Protein 7O4E (pdb70)

Solvent-accessible surface area: 15739 Å² total; per-residue (Å²): 71,14,0,71,0,64,24,150,64,130,95,41,109,14,67,61,90,181,80,107,46,163,102,3,64,104,50,25,60,84,1,52,88,72,2,41,169,109,69,63,37,121,36,93,107,87,77,51,60,138,82,87,91,173,82,87,181,92,91,100,86,57,56,49,4,1,16,10,0,1,1,22,0,14,74,144,18,100,116,157,26,40,1,115,2,58,17,70,98,106,0,7,108,30,0,2,45,1,0,32,35,0,1,129,35,45,103,11,41,0,39,0,88,3,51,88,109,126,0,59,0,77,76,13,126,16,78,18,55,79,83,73,176,26,4,0,82,0,63,30,146,61,151,94,61,87,0,26,102,104,129,157,99,43,54,161,92,4,56,93,27,30,49,68,1,42,74,64,0,98,84,112,80,50,31,97,38,108,80,129,122,94,103,212,169,167,91,142,95,6,1,22,29,0,0,1,29,0,22,64,109,22,102,125,149,29,46,2,117,3,56,12,52,86,100,0,24,155,30,1,2,54,0,0,31,35,0,2,113,52,37,141,8,42,0,41,0,92,4,48,85,110,135,1,67,0,85,62,17,119,16,78,15,48,84,90,58

Secondary structure (DSSP, 8-state):
-EEEEEETTEEEEEE----S-HHHHHHHHHHHHHHHHHH-------EE-S--SSSPPPEES---HHHHHHHHHHHHS-TTPPEEEEESSPPPHHHHHHHHHHHHHTT--EEEE-SS-EEEEETTEETTTT--/---EEEEETTEEEEE-S------HHHHHHHHHHHHHIIIII--------B----B--HHHHHHHHHHHHS-TTPPEEEEESSPPPHHHHHHHHHHHHHT---EEEE-SS-EEEEETTEETTTT--

InterPro domains:
  IPR002885 Pentatricopeptide repeat [PF01535] (124-144)
  IPR002885 Pentatricopeptide repeat [PF01535] (149-178)
  IPR002885 Pentatricopeptide repeat [PF01535] (220-247)
  IPR002885 Pentatricopeptide repeat [PF01535] (250-276)
  IPR002885 Pentatricopeptide repeat [PF01535] (322-347)
  IPR002885 Pentatricopeptide repeat [PF01535] (453-480)
  IPR002885 Pentatricopeptide repeat [PF01535] (553-582)
  IPR002885 Pentatricopeptide repeat [PF01535] (627-653)
  IPR002885 Pentatricopeptide repeat [PF01535] (726-752)
  IPR002885 Pentatricopeptide repeat [PF13041] (350-394)
  IPR002885 Pentatricopeptide repeat [PF13041] (656-699)
  IPR002885 Pentatricopeptide repeat [PS51375] (146-180)
  IPR002885 Pentatricopeptide repeat [PS51375] (248-282)
  IPR002885 Pentatricopeptide repeat [PS51375] (350-384)
  IPR002885 Pentatricopeptide repeat [PS51375] (451-485)
  IPR002885 Pentatricopeptide repeat [PS51375] (551-585)
  IPR002885 Pentatricopeptide repeat [PS51375] (652-686)
  IPR002885 Pentatricopeptide repeat [TIGR00756] (250-283)
  IPR002885 Pentatricopeptide repeat [TIGR00756] (352-385)
  IPR002885 Pentatricopeptide repeat [TIGR00756] (453-486)

GO terms:
  GO:0003729 mRNA binding (F, IDA)
  GO:0009507 chloroplast (C, IDA)
  GO:0031425 chloroplast RNA processing (P, IMP)

Organism: Arabidopsis thaliana (NCBI:txid3702)

Structure (mmCIF, N/CA/C/O backbone):
data_7O4E
#
_entry.id   7O4E
#
_cell.length_a   124.570
_cell.length_b   30.580
_cell.length_c   77.530
_cell.angle_alpha   90.000
_cell.angle_beta   125.750
_cell.angle_gamma   90.000
#
_symmetry.space_group_name_H-M   'C 1 2 1'
#
loop_
_entity.id
_entity.type
_entity.pdbx_description
1 polymer 'Pentatricopeptide repeat-containing protein At3g63370, chloroplastic'
2 non-polymer 'ZINC ION'
3 water water
#
loop_
_atom_site.group_PDB
_atom_site.id
_atom_site.type_symbol
_atom_site.label_atom_id
_atom_site.label_alt_id
_atom_site.label_comp_id
_atom_site.label_asym_id
_atom_site.label_entity_id
_atom_site.label_seq_id
_atom_site.pdbx_PDB_ins_code
_atom_site.Cartn_x
_atom_site.Cartn_y
_atom_site.Cartn_z
_atom_site.occupancy
_atom_site.B_iso_or_equiv
_atom_site.auth_seq_id
_atom_site.auth_comp_id
_atom_site.auth_asym_id
_atom_site.auth_atom_id
_atom_site.pdbx_PDB_model_num
ATOM 1 N N . GLY A 1 4 ? -2.205 -17.010 57.516 1.00 50.21 826 GLY A N 1
ATOM 2 C CA . GLY A 1 4 ? -2.086 -16.147 56.356 1.00 47.06 826 GLY A CA 1
ATOM 3 C C . GLY A 1 4 ? -1.988 -16.924 55.058 1.00 50.05 826 GLY A C 1
ATOM 4 O O . GLY A 1 4 ? -0.957 -17.530 54.766 1.00 57.76 826 GLY A O 1
ATOM 5 N N . CYS A 1 5 ? -3.066 -16.908 54.278 1.00 41.73 827 CYS A N 1
ATOM 6 C CA . CYS A 1 5 ? -3.116 -17.638 53.022 1.00 42.14 827 CYS A CA 1
ATOM 7 C C . CYS A 1 5 ? -3.931 -16.840 52.013 1.00 42.30 827 CYS A C 1
ATOM 8 O O . CYS A 1 5 ? -4.594 -15.857 52.353 1.00 35.54 827 CYS A O 1
ATOM 11 N N . SER A 1 6 ? -3.868 -17.278 50.757 1.00 41.04 828 SER A N 1
ATOM 12 C CA . SER A 1 6 ? -4.549 -16.593 49.669 1.00 36.92 828 SER A CA 1
ATOM 13 C C . SER A 1 6 ? -4.961 -17.603 48.609 1.00 37.29 828 SER A C 1
ATOM 14 O O . SER A 1 6 ? -4.214 -18.535 48.304 1.00 41.66 828 SER A O 1
ATOM 17 N N . TRP A 1 7 ? -6.150 -17.406 48.050 1.00 35.84 829 TRP A N 1
ATOM 18 C CA . TRP A 1 7 ? -6.681 -18.254 46.996 1.00 39.09 829 TRP A CA 1
ATOM 19 C C . TRP A 1 7 ? -6.828 -17.451 45.711 1.00 39.02 829 TRP A C 1
ATOM 20 O O . TRP A 1 7 ? -7.072 -16.241 45.743 1.00 37.49 829 TRP A O 1
ATOM 31 N N . ILE A 1 8 ? -6.696 -18.135 44.578 1.00 36.62 830 ILE A N 1
ATOM 32 C CA . ILE A 1 8 ? -6.990 -17.557 43.272 1.00 40.68 830 ILE A CA 1
ATOM 33 C C . ILE A 1 8 ? -8.062 -18.413 42.609 1.00 41.32 830 ILE A C 1
ATOM 34 O O . ILE A 1 8 ? -7.984 -19.647 42.639 1.00 37.29 830 ILE A O 1
ATOM 39 N N . GLU A 1 9 ? -9.075 -17.761 42.041 1.00 41.98 831 GLU A N 1
ATOM 40 C CA . GLU A 1 9 ? -10.223 -18.439 41.450 1.00 40.26 831 GLU A CA 1
ATOM 41 C C . GLU A 1 9 ? -10.191 -18.246 39.940 1.00 40.25 831 GLU A C 1
ATOM 42 O O . GLU A 1 9 ? -10.254 -17.111 39.454 1.00 38.47 831 GLU A O 1
ATOM 48 N N . MET A 1 10 ? -10.103 -19.354 39.208 1.00 41.70 832 MET A N 1
ATOM 49 C CA . MET A 1 10 ? -10.038 -19.370 37.747 1.00 45.30 832 MET A CA 1
ATOM 50 C C . MET A 1 10 ? -11.177 -20.242 37.217 1.00 49.76 832 MET A C 1
ATOM 51 O O . MET A 1 10 ? -11.003 -21.449 37.030 1.00 51.55 832 MET A O 1
ATOM 56 N N . ASP A 1 11 ? -12.336 -19.623 36.969 1.00 48.71 833 ASP A N 1
ATOM 57 C CA . ASP A 1 11 ? -13.510 -20.319 36.434 1.00 52.74 833 ASP A CA 1
ATOM 58 C C . ASP A 1 11 ? -13.914 -21.496 37.323 1.00 51.51 833 ASP A C 1
ATOM 59 O O . ASP A 1 11 ? -14.150 -22.610 36.851 1.00 52.43 833 ASP A O 1
ATOM 64 N N . GLY A 1 12 ? -13.993 -21.241 38.626 1.00 46.64 834 GLY A N 1
ATOM 65 C CA . GLY A 1 12 ? -14.300 -22.284 39.579 1.00 44.12 834 GLY A CA 1
ATOM 66 C C . GLY A 1 12 ? -13.130 -23.155 39.981 1.00 43.96 834 GLY A C 1
ATOM 67 O O . GLY A 1 12 ? -13.317 -24.083 40.778 1.00 42.59 834 GLY A O 1
ATOM 68 N N . LYS A 1 13 ? -11.936 -22.898 39.453 1.00 44.04 835 LYS A N 1
ATOM 69 C CA . LYS A 1 13 ? -10.725 -23.586 39.886 1.00 46.70 835 LYS A CA 1
ATOM 70 C C . LYS A 1 13 ? -10.046 -22.749 40.964 1.00 43.19 835 LYS A C 1
ATOM 71 O O . LYS A 1 13 ? -9.696 -21.589 40.724 1.00 43.61 835 LYS A O 1
ATOM 77 N N . VAL A 1 14 ? -9.851 -23.333 42.142 1.00 39.11 836 VAL A N 1
ATOM 78 C CA . VAL A 1 14 ? -9.282 -22.627 43.283 1.00 36.70 836 VAL A CA 1
ATOM 79 C C . VAL A 1 14 ? -7.946 -23.262 43.644 1.00 37.67 836 VAL A C 1
ATOM 80 O O . VAL A 1 14 ? -7.858 -24.484 43.817 1.00 34.70 836 VAL A O 1
ATOM 84 N N . HIS A 1 15 ? -6.914 -22.429 43.760 1.00 34.33 837 HIS A N 1
ATOM 85 C CA . HIS A 1 15 ? -5.598 -22.834 44.230 1.00 36.15 837 HIS A CA 1
ATOM 86 C C . HIS A 1 15 ? -5.228 -21.977 45.430 1.00 33.21 837 HIS A C 1
ATOM 87 O O . HIS A 1 15 ? -5.428 -20.760 45.416 1.00 40.50 837 HIS A O 1
ATOM 94 N N . LYS A 1 16 ? -4.693 -22.612 46.466 1.00 36.60 838 LYS A N 1
ATOM 95 C CA . LYS A 1 16 ? -4.338 -21.939 47.707 1.00 35.38 838 LYS A CA 1
ATOM 96 C C . LYS A 1 16 ? -2.828 -21.741 47.778 1.00 39.16 838 LYS A C 1
ATOM 97 O O . LYS A 1 16 ? -2.058 -22.608 47.355 1.00 36.08 838 LYS A O 1
ATOM 103 N N . PHE A 1 17 ? -2.412 -20.587 48.305 1.00 44.21 839 PHE A N 1
ATOM 104 C CA . PHE A 1 17 ? -1.001 -20.252 48.463 1.00 40.95 839 PHE A CA 1
ATOM 105 C C . PHE A 1 17 ? -0.771 -19.658 49.842 1.00 41.42 839 PHE A C 1
ATOM 106 O O . PHE A 1 17 ? -1.505 -18.761 50.265 1.00 49.08 839 PHE A O 1
ATOM 114 N N . THR A 1 18 ? 0.240 -20.171 50.542 1.00 47.37 840 THR A N 1
ATOM 115 C CA . THR A 1 18 ? 0.600 -19.690 51.870 1.00 49.18 840 THR A CA 1
ATOM 116 C C . THR A 1 18 ? 2.097 -19.424 51.931 1.00 54.94 840 THR A C 1
ATOM 117 O O . THR A 1 18 ? 2.785 -19.485 50.906 1.00 60.32 840 THR A O 1
ATOM 121 N N . ALA A 1 19 ? 2.599 -19.129 53.129 1.00 62.79 841 ALA A N 1
ATOM 122 C CA . ALA A 1 19 ? 4.035 -19.023 53.403 1.00 61.93 841 ALA A CA 1
ATOM 123 C C . ALA A 1 19 ? 4.774 -18.167 52.383 1.00 59.51 841 ALA A C 1
ATOM 124 O O . ALA A 1 19 ? 5.447 -18.689 51.495 1.00 64.83 841 ALA A O 1
ATOM 126 N N . SER A 1 23 ? 7.884 -22.206 52.859 1.00 85.45 845 SER A N 1
ATOM 127 C CA . SER A 1 23 ? 7.430 -21.904 51.506 1.00 85.67 845 SER A CA 1
ATOM 128 C C . SER A 1 23 ? 7.700 -23.072 50.561 1.00 90.65 845 SER A C 1
ATOM 129 O O . SER A 1 23 ? 8.670 -23.056 49.802 1.00 90.66 845 SER A O 1
ATOM 132 N N . HIS A 1 24 ? 6.837 -24.085 50.615 1.00 88.14 846 HIS A N 1
ATOM 133 C CA . HIS A 1 24 ? 6.958 -25.254 49.753 1.00 85.97 846 HIS A CA 1
ATOM 134 C C . HIS A 1 24 ? 6.417 -24.908 48.370 1.00 86.47 846 HIS A C 1
ATOM 135 O O . HIS A 1 24 ? 5.200 -24.769 48.201 1.00 89.51 846 HIS A O 1
ATOM 142 N N . PRO A 1 25 ? 7.277 -24.764 47.360 1.00 86.86 847 PRO A N 1
ATOM 143 C CA . PRO A 1 25 ? 6.806 -24.236 46.070 1.00 83.99 847 PRO A CA 1
ATOM 144 C C . PRO A 1 25 ? 5.933 -25.242 45.335 1.00 79.66 847 PRO A C 1
ATOM 145 O O . PRO A 1 25 ? 6.271 -26.424 45.235 1.00 75.94 847 PRO A O 1
ATOM 149 N N . GLU A 1 26 ? 4.789 -24.767 44.831 1.00 78.22 848 GLU A N 1
ATOM 150 C CA . GLU A 1 26 ? 4.033 -25.556 43.864 1.00 77.47 848 GLU A CA 1
ATOM 151 C C . GLU A 1 26 ? 4.904 -25.883 42.660 1.00 74.82 848 GLU A C 1
ATOM 152 O O . GLU A 1 26 ? 5.033 -27.047 42.262 1.00 67.35 848 GLU A O 1
ATOM 158 N N . SER A 1 27 ? 5.523 -24.858 42.077 1.00 69.32 849 SER A N 1
ATOM 159 C CA . SER A 1 27 ? 6.564 -25.026 41.079 1.00 61.58 849 SER A CA 1
ATOM 160 C C . SER A 1 27 ? 7.602 -23.936 41.287 1.00 64.40 849 SER A C 1
ATOM 161 O O . SER A 1 27 ? 7.350 -22.930 41.956 1.00 62.03 849 SER A O 1
ATOM 164 N N . LYS A 1 28 ? 8.789 -24.150 40.722 1.00 62.76 850 LYS A N 1
ATOM 165 C CA . LYS A 1 28 ? 9.807 -23.112 40.784 1.00 58.55 850 LYS A CA 1
ATOM 166 C C . LYS A 1 28 ? 9.579 -22.030 39.738 1.00 53.35 850 LYS A C 1
ATOM 167 O O . LYS A 1 28 ? 10.107 -20.923 39.883 1.00 57.47 850 LYS A O 1
ATOM 173 N N . GLU A 1 29 ? 8.789 -22.322 38.702 1.00 49.59 851 GLU A N 1
ATOM 174 C CA . GLU A 1 29 ? 8.497 -21.334 37.673 1.00 47.93 851 GLU A CA 1
ATOM 175 C C . GLU A 1 29 ? 7.546 -20.250 38.167 1.00 53.66 851 GLU A C 1
ATOM 176 O O . GLU A 1 29 ? 7.465 -19.182 37.551 1.00 47.69 851 GLU A O 1
ATOM 182 N N . ILE A 1 30 ? 6.824 -20.499 39.260 1.00 52.66 852 ILE A N 1
ATOM 183 C CA . ILE A 1 30 ? 5.996 -19.456 39.856 1.00 48.47 852 ILE A CA 1
ATOM 184 C C . ILE A 1 30 ? 6.874 -18.385 40.489 1.00 50.18 852 ILE A C 1
ATOM 185 O O . ILE A 1 30 ? 6.682 -17.184 40.262 1.00 47.71 852 ILE A O 1
ATOM 190 N N . TYR A 1 31 ? 7.856 -18.804 41.288 1.00 51.88 853 TYR A N 1
ATOM 191 C CA . TYR A 1 31 ? 8.715 -17.839 41.967 1.00 55.03 853 TYR A CA 1
ATOM 192 C C . TYR A 1 31 ? 9.677 -17.159 41.002 1.00 50.64 853 TYR A C 1
ATOM 193 O O . TYR A 1 31 ? 10.119 -16.035 41.265 1.00 52.37 853 TYR A O 1
ATOM 202 N N . GLU A 1 32 ? 10.011 -17.808 39.886 1.00 45.73 854 GLU A N 1
ATOM 203 C CA . GLU A 1 32 ? 10.776 -17.111 38.859 1.00 49.24 854 GLU A CA 1
ATOM 204 C C . GLU A 1 32 ? 9.901 -16.159 38.057 1.00 48.69 854 GLU A C 1
ATOM 205 O O . GLU A 1 32 ? 10.383 -15.114 37.605 1.00 49.27 854 GLU A O 1
ATOM 211 N N . LYS A 1 33 ? 8.625 -16.497 37.867 1.00 46.44 855 LYS A N 1
ATOM 212 C CA . LYS A 1 33 ? 7.687 -15.518 37.334 1.00 41.68 855 LYS A CA 1
ATOM 213 C C . LYS A 1 33 ? 7.529 -14.350 38.295 1.00 43.02 855 LYS A C 1
ATOM 214 O O . LYS A 1 33 ? 7.486 -13.189 37.875 1.00 40.79 855 LYS A O 1
ATOM 220 N N . LEU A 1 34 ? 7.453 -14.642 39.595 1.00 45.58 856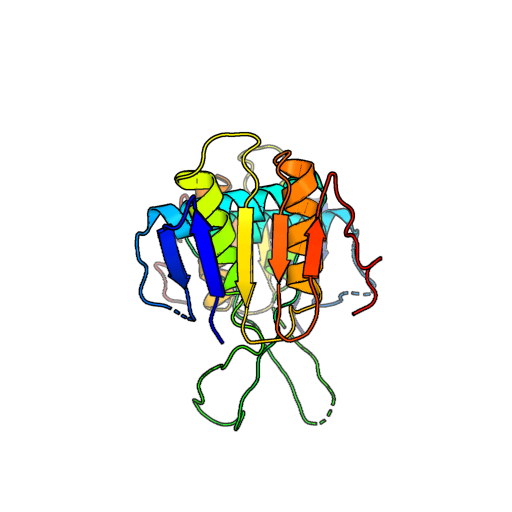 LEU A N 1
ATOM 221 C CA . LEU A 1 34 ? 7.306 -13.585 40.587 1.00 41.88 856 LEU A CA 1
ATOM 222 C C . LEU A 1 34 ? 8.554 -12.717 40.656 1.00 48.65 856 LEU A C 1
ATOM 223 O O . LEU A 1 34 ? 8.457 -11.493 40.808 1.00 49.80 856 LEU A O 1
ATOM 228 N N . SER A 1 35 ? 9.736 -13.327 40.541 1.00 44.08 857 SER A N 1
ATOM 229 C CA . SER A 1 35 ? 10.965 -12.543 40.559 1.00 41.75 857 SER A CA 1
ATOM 230 C C . SER A 1 35 ? 11.039 -11.609 39.360 1.00 47.80 857 SER A C 1
ATOM 231 O O . SER A 1 35 ? 11.496 -10.466 39.482 1.00 49.91 857 SER A O 1
ATOM 234 N N . GLU A 1 36 ? 10.586 -12.070 38.192 1.00 40.63 858 GLU A N 1
ATOM 235 C CA . GLU A 1 36 ? 10.625 -11.208 37.017 1.00 42.31 858 GLU A CA 1
ATOM 236 C C . GLU A 1 36 ? 9.544 -10.133 37.075 1.00 50.64 858 GLU A C 1
ATOM 237 O O . GLU A 1 36 ? 9.747 -9.027 36.560 1.00 52.53 858 GLU A O 1
ATOM 243 N N . VAL A 1 37 ? 8.406 -10.423 37.711 1.00 44.18 859 VAL A N 1
ATOM 244 C CA . VAL A 1 37 ? 7.363 -9.413 37.864 1.00 45.74 859 VAL A CA 1
ATOM 245 C C . VAL A 1 37 ? 7.822 -8.317 38.817 1.00 44.60 859 VAL A C 1
ATOM 246 O O . VAL A 1 37 ? 7.665 -7.122 38.538 1.00 47.62 859 VAL A O 1
ATOM 250 N N . THR A 1 38 ? 8.398 -8.708 39.957 1.00 45.81 860 THR A N 1
ATOM 251 C CA . THR A 1 38 ? 8.894 -7.719 40.908 1.00 50.04 860 THR A CA 1
ATOM 252 C C . THR A 1 38 ? 10.047 -6.914 40.320 1.00 48.67 860 THR A C 1
ATOM 253 O O . THR A 1 38 ? 10.120 -5.695 40.513 1.00 50.77 860 THR A O 1
ATOM 257 N N . ARG A 1 39 ? 10.954 -7.574 39.594 1.00 44.97 861 ARG A N 1
ATOM 258 C CA . ARG A 1 39 ? 12.026 -6.849 38.922 1.00 48.62 861 ARG A CA 1
ATOM 259 C C . ARG A 1 39 ? 11.469 -5.867 37.900 1.00 47.19 861 ARG A C 1
ATOM 260 O O . ARG A 1 39 ? 12.058 -4.806 37.668 1.00 49.68 861 ARG A O 1
ATOM 268 N N . LYS A 1 40 ? 10.335 -6.200 37.283 1.00 47.01 862 LYS A N 1
ATOM 269 C CA . LYS A 1 40 ? 9.679 -5.251 36.392 1.00 45.23 862 LYS A CA 1
ATOM 270 C C . LYS A 1 40 ? 9.218 -4.015 37.154 1.00 52.71 862 LYS A C 1
ATOM 271 O O . LYS A 1 40 ? 9.366 -2.887 36.670 1.00 54.50 862 LYS A O 1
ATOM 277 N N . LEU A 1 41 ? 8.676 -4.206 38.359 1.00 48.87 863 LEU A N 1
ATOM 278 C CA . LEU A 1 41 ? 8.145 -3.075 39.112 1.00 48.10 863 LEU A CA 1
ATOM 279 C C . LEU A 1 41 ? 9.247 -2.095 39.495 1.00 52.40 863 LEU A C 1
ATOM 280 O O . LEU A 1 41 ? 9.040 -0.877 39.462 1.00 54.68 863 LEU A O 1
ATOM 285 N N . GLU A 1 42 ? 10.424 -2.601 39.867 1.00 54.66 864 GLU A N 1
ATOM 286 C CA . GLU A 1 42 ? 11.505 -1.700 40.251 1.00 57.90 864 GLU A CA 1
ATOM 287 C C . GLU A 1 42 ? 12.135 -1.030 39.034 1.00 56.84 864 GLU A C 1
ATOM 288 O O . GLU A 1 42 ? 12.509 0.145 39.097 1.00 50.25 864 GLU A O 1
ATOM 294 N N . ARG A 1 43 ? 12.248 -1.752 37.916 1.00 60.05 865 ARG A N 1
ATOM 295 C CA . ARG A 1 43 ? 12.860 -1.174 36.723 1.00 61.16 865 ARG A CA 1
ATOM 296 C C . ARG A 1 43 ? 11.918 -0.199 36.030 1.00 62.56 865 ARG A C 1
ATOM 297 O O . ARG A 1 43 ? 12.345 0.868 35.573 1.00 59.71 865 ARG A O 1
ATOM 305 N N . GLU A 1 44 ? 10.634 -0.550 35.938 1.00 64.53 866 GLU A N 1
ATOM 306 C CA . GLU A 1 44 ? 9.689 0.291 35.210 1.00 64.15 866 GLU A CA 1
ATOM 307 C C . GLU A 1 44 ? 9.336 1.544 36.001 1.00 61.83 866 GLU A C 1
ATOM 308 O O . GLU A 1 44 ? 9.460 2.664 35.493 1.00 70.01 866 GLU A O 1
ATOM 314 N N . VAL A 1 45 ? 8.894 1.380 37.248 1.00 59.80 867 VAL A N 1
ATOM 315 C CA . VAL A 1 45 ? 8.341 2.488 38.014 1.00 60.43 867 VAL A CA 1
ATOM 316 C C . VAL A 1 45 ? 9.152 2.787 39.272 1.00 55.78 867 VAL A C 1
ATOM 317 O O . VAL A 1 45 ? 8.753 3.633 40.068 1.00 57.14 867 VAL A O 1
ATOM 321 N N . GLY A 1 46 ? 10.285 2.123 39.462 1.00 60.56 868 GLY A N 1
ATOM 322 C CA . GLY A 1 46 ? 11.118 2.425 40.618 1.00 59.10 868 GLY A CA 1
ATOM 323 C C . GLY A 1 46 ? 10.453 2.138 41.945 1.00 58.64 868 GLY A C 1
ATOM 324 O O . GLY A 1 46 ? 10.554 2.945 42.877 1.00 55.14 868 GLY A O 1
ATOM 325 N N . TYR A 1 47 ? 9.769 1.003 42.051 1.00 62.71 869 TYR A N 1
ATOM 326 C CA . TYR A 1 47 ? 9.060 0.610 43.261 1.00 62.69 869 TYR A CA 1
ATOM 327 C C . TYR A 1 47 ? 9.814 -0.511 43.960 1.00 66.46 869 TYR A C 1
ATOM 328 O O . TYR A 1 47 ? 10.113 -1.540 43.345 1.00 69.36 869 TYR A O 1
ATOM 337 N N . VAL A 1 48 ? 10.111 -0.313 45.242 1.00 66.07 870 VAL A N 1
ATOM 338 C CA . VAL A 1 48 ? 10.692 -1.354 46.080 1.00 70.66 870 VAL A CA 1
ATOM 339 C C . VAL A 1 48 ? 9.832 -1.489 47.329 1.00 70.59 870 VAL A C 1
ATOM 340 O O . VAL A 1 48 ? 9.448 -0.484 47.940 1.00 71.85 870 VAL A O 1
ATOM 344 N N . ALA A 1 49 ? 9.498 -2.726 47.684 1.00 63.92 871 ALA A N 1
ATOM 345 C CA . ALA A 1 49 ? 8.733 -2.980 48.892 1.00 67.79 871 ALA A CA 1
ATOM 346 C C . ALA A 1 49 ? 9.630 -2.849 50.120 1.00 77.07 871 ALA A C 1
ATOM 347 O O . ALA A 1 49 ? 10.860 -2.796 50.026 1.00 79.10 871 ALA A O 1
ATOM 349 N N . ASP A 1 50 ? 9.000 -2.795 51.287 1.00 74.03 872 ASP A N 1
ATOM 350 C CA . ASP A 1 50 ? 9.711 -2.655 52.550 1.00 74.44 872 ASP A CA 1
ATOM 351 C C . ASP A 1 50 ? 9.736 -3.988 53.285 1.00 72.59 872 ASP A C 1
ATOM 352 O O . ASP A 1 50 ? 8.700 -4.646 53.431 1.00 71.01 872 ASP A O 1
ATOM 357 N N . THR A 1 51 ? 10.921 -4.383 53.741 1.00 77.65 873 THR A N 1
ATOM 358 C CA . THR A 1 51 ? 11.079 -5.624 54.486 1.00 71.92 873 THR A CA 1
ATOM 359 C C . THR A 1 51 ? 10.743 -5.373 55.951 1.00 71.44 873 THR A C 1
ATOM 360 O O . THR A 1 51 ? 11.420 -4.586 56.623 1.00 70.44 873 THR A O 1
ATOM 364 N N . LYS A 1 52 ? 9.690 -6.022 56.440 1.00 68.94 874 LYS A N 1
ATOM 365 C CA . LYS A 1 52 ? 9.313 -5.973 57.845 1.00 65.20 874 LYS A CA 1
ATOM 366 C C . LYS A 1 52 ? 9.404 -7.375 58.431 1.00 62.03 874 LYS A C 1
ATOM 367 O O . LYS A 1 52 ? 9.014 -8.352 57.785 1.00 62.65 874 LYS A O 1
ATOM 373 N N . PHE A 1 53 ? 9.918 -7.468 59.656 1.00 61.08 875 PHE A N 1
ATOM 374 C CA . PHE A 1 53 ? 10.090 -8.753 60.316 1.00 58.41 875 PHE A CA 1
ATOM 375 C C . PHE A 1 53 ? 10.093 -8.541 61.823 1.00 56.74 875 PHE A C 1
ATOM 376 O O . PHE A 1 53 ? 10.194 -7.415 62.316 1.00 56.87 875 PHE A O 1
ATOM 384 N N . VAL A 1 54 ? 9.983 -9.647 62.557 1.00 58.59 876 VAL A N 1
ATOM 385 C CA . VAL A 1 54 ? 10.060 -9.626 64.010 1.00 59.20 876 VAL A CA 1
ATOM 386 C C . VAL A 1 54 ? 11.145 -10.588 64.468 1.00 50.86 876 VAL A C 1
ATOM 387 O O . VAL A 1 54 ? 11.517 -11.536 63.772 1.00 50.87 876 VAL A O 1
ATOM 391 N N . LEU A 1 55 ? 11.659 -10.317 65.663 1.00 51.27 877 LEU A N 1
ATOM 392 C CA . LEU A 1 55 ? 12.481 -11.256 66.411 1.00 54.62 877 LEU A CA 1
ATOM 393 C C . LEU A 1 55 ? 11.884 -11.346 67.804 1.00 55.21 877 LEU A C 1
ATOM 394 O O . LEU A 1 55 ? 11.834 -10.343 68.523 1.00 59.30 877 LEU A O 1
ATOM 399 N N . HIS A 1 56 ? 11.397 -12.531 68.170 1.00 61.67 878 HIS A N 1
ATOM 400 C CA . HIS A 1 56 ? 10.803 -12.691 69.492 1.00 64.41 878 HIS A CA 1
ATOM 401 C C . HIS A 1 56 ? 11.841 -12.506 70.592 1.00 65.43 878 HIS A C 1
ATOM 402 O O . HIS A 1 56 ? 11.494 -12.115 71.712 1.00 65.82 878 HIS A O 1
ATOM 409 N N . ASN A 1 57 ? 13.109 -12.776 70.289 1.00 69.15 879 ASN A N 1
ATOM 410 C CA . ASN A 1 57 ? 14.222 -12.423 71.164 1.00 67.75 879 ASN A CA 1
ATOM 411 C C . ASN A 1 57 ? 15.433 -12.213 70.272 1.00 68.50 879 ASN A C 1
ATOM 412 O O . ASN A 1 57 ? 15.806 -13.112 69.516 1.00 73.46 879 ASN A O 1
ATOM 417 N N . VAL A 1 58 ? 16.036 -11.028 70.341 1.00 68.36 880 VAL A N 1
ATOM 418 C CA . VAL A 1 58 ? 17.137 -10.721 69.436 1.00 68.47 880 VAL A CA 1
ATOM 419 C C . VAL A 1 58 ? 18.360 -11.565 69.772 1.00 76.38 880 VAL A C 1
ATOM 420 O O . VAL A 1 58 ? 19.080 -12.028 68.880 1.00 76.77 880 VAL A O 1
ATOM 424 N N . ASP A 1 59 ? 18.595 -11.808 71.057 1.00 76.88 881 ASP A N 1
ATOM 425 C CA . ASP A 1 59 ? 19.871 -12.354 71.501 1.00 73.94 881 ASP A CA 1
ATOM 426 C C . ASP A 1 59 ? 20.038 -13.805 71.081 1.00 74.46 881 ASP A C 1
ATOM 427 O O . ASP A 1 59 ? 19.192 -14.649 71.383 1.00 77.18 881 ASP A O 1
ATOM 432 N N . GLU A 1 60 ? 21.133 -14.083 70.371 1.00 77.92 882 GLU A N 1
ATOM 433 C CA . GLU A 1 60 ? 21.766 -15.400 70.331 1.00 73.94 882 GLU A CA 1
ATOM 434 C C . GLU A 1 60 ? 20.908 -16.439 69.592 1.00 75.93 882 GLU A C 1
ATOM 435 O O . GLU A 1 60 ? 20.301 -17.326 70.190 1.00 75.50 882 GLU A O 1
ATOM 441 N N . GLY A 1 61 ? 20.888 -16.305 68.266 1.00 73.75 883 GLY A N 1
ATOM 442 C CA . GLY A 1 61 ? 20.481 -17.396 67.397 1.00 72.61 883 GLY A CA 1
ATOM 443 C C . GLY A 1 61 ? 19.002 -17.562 67.116 1.00 74.73 883 GLY A C 1
ATOM 444 O O . GLY A 1 61 ? 18.603 -18.628 66.625 1.00 69.32 883 GLY A O 1
ATOM 445 N N . GLU A 1 62 ? 18.178 -16.558 67.392 1.00 74.70 884 GLU A N 1
ATOM 446 C CA . GLU A 1 62 ? 16.762 -16.681 67.097 1.00 74.16 884 GLU A CA 1
ATOM 447 C C . GLU A 1 62 ? 16.529 -16.584 65.593 1.00 68.49 884 GLU A C 1
ATOM 448 O O . GLU A 1 62 ? 17.344 -16.040 64.844 1.00 75.71 884 GLU A O 1
ATOM 454 N N . LYS A 1 63 ? 15.403 -17.130 65.152 1.00 67.59 885 LYS A N 1
ATOM 455 C CA . LYS A 1 63 ? 15.040 -17.103 63.746 1.00 67.27 885 LYS A CA 1
ATOM 456 C C . LYS A 1 63 ? 14.252 -15.838 63.416 1.00 66.16 885 LYS A C 1
ATOM 457 O O . LYS A 1 63 ? 13.641 -15.208 64.283 1.00 61.63 885 LYS A O 1
ATOM 463 N N . VAL A 1 64 ? 14.276 -15.474 62.138 1.00 65.18 886 VAL A N 1
ATOM 464 C CA . VAL A 1 64 ? 13.567 -14.298 61.652 1.00 65.06 886 VAL A CA 1
ATOM 465 C C . VAL A 1 64 ? 12.161 -14.702 61.236 1.00 65.67 886 VAL A C 1
ATOM 466 O O . VAL A 1 64 ? 11.972 -15.678 60.503 1.00 66.08 886 VAL A O 1
ATOM 470 N N . GLN A 1 65 ? 11.173 -1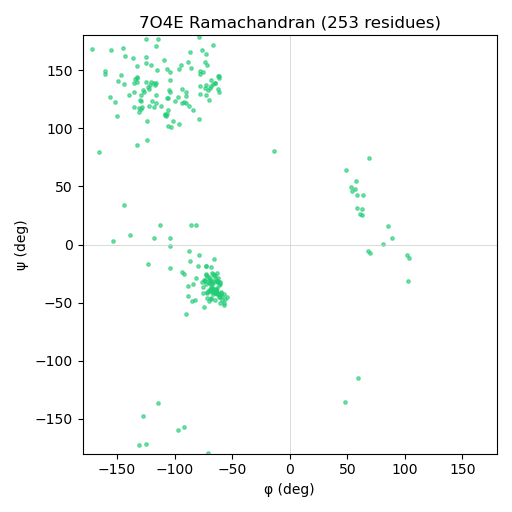3.949 61.706 1.00 60.93 887 GLN A N 1
ATOM 471 C CA . GLN A 1 65 ? 9.777 -14.159 61.351 1.00 60.96 887 GLN A CA 1
ATOM 472 C C . GLN A 1 65 ? 9.290 -12.925 60.605 1.00 60.03 887 GLN A C 1
ATOM 473 O O . GLN A 1 65 ? 9.361 -11.811 61.133 1.00 63.18 887 GLN A O 1
ATOM 479 N N . MET A 1 66 ? 8.819 -13.117 59.376 1.00 60.45 888 MET A N 1
ATOM 480 C CA . MET A 1 66 ? 8.344 -12.000 58.572 1.00 62.40 888 MET A CA 1
ATOM 481 C C . MET A 1 66 ? 6.948 -11.568 59.013 1.00 63.41 888 MET A C 1
ATOM 482 O O . MET A 1 66 ? 6.124 -12.382 59.439 1.00 62.58 888 MET A O 1
ATOM 487 N N . LEU A 1 67 ? 6.691 -10.263 58.908 1.00 62.73 889 LEU A N 1
ATOM 488 C CA . LEU A 1 67 ? 5.422 -9.709 59.367 1.00 64.17 889 LEU A CA 1
ATOM 489 C C . LEU A 1 67 ? 4.309 -9.886 58.344 1.00 65.31 889 LEU A C 1
ATOM 490 O O . LEU A 1 67 ? 3.136 -9.980 58.721 1.00 65.80 889 LEU A O 1
ATOM 495 N N . HIS A 1 68 ? 4.647 -9.930 57.058 1.00 64.99 890 HIS A N 1
ATOM 496 C CA . HIS A 1 68 ? 3.663 -10.092 55.995 1.00 64.15 890 HIS A CA 1
ATOM 497 C C . HIS A 1 68 ? 4.105 -11.229 55.089 1.00 59.94 890 HIS A C 1
ATOM 498 O O . HIS A 1 68 ? 5.216 -11.200 54.550 1.00 61.38 890 HIS A O 1
ATOM 505 N N . GLY A 1 69 ? 3.234 -12.226 54.921 1.00 51.74 891 GLY A N 1
ATOM 506 C CA . GLY A 1 69 ? 3.588 -13.372 54.103 1.00 53.84 891 GLY A CA 1
ATOM 507 C C . GLY A 1 69 ? 3.627 -13.059 52.622 1.00 50.02 891 GLY A C 1
ATOM 508 O O . GLY A 1 69 ? 4.356 -13.710 51.869 1.00 45.22 891 GLY A O 1
ATOM 509 N N . HIS A 1 70 ? 2.857 -12.057 52.189 1.00 51.94 892 HIS A N 1
ATOM 510 C CA . HIS A 1 70 ? 2.732 -11.703 50.773 1.00 52.28 892 HIS A CA 1
ATOM 511 C C . HIS A 1 70 ? 2.221 -12.888 49.958 1.00 45.43 892 HIS A C 1
ATOM 512 O O . HIS A 1 70 ? 2.704 -13.165 48.859 1.00 47.43 892 HIS A O 1
ATOM 519 N N . SER A 1 71 ? 1.231 -13.596 50.509 1.00 45.14 893 SER A N 1
ATOM 520 C CA . SER A 1 71 ? 0.718 -14.794 49.853 1.00 42.69 893 SER A CA 1
ATOM 521 C C . SER A 1 71 ? 0.020 -14.469 48.538 1.00 42.21 893 SER A C 1
ATOM 522 O O . SER A 1 71 ? 0.074 -15.271 47.598 1.00 38.22 893 SER A O 1
ATOM 525 N N . GLU A 1 72 ? -0.626 -13.303 48.445 1.00 41.26 894 GLU A N 1
ATOM 526 C CA . GLU A 1 72 ? -1.340 -12.950 47.221 1.00 42.58 894 GLU A CA 1
ATOM 527 C C . GLU A 1 72 ? -0.383 -12.665 46.071 1.00 46.89 894 GLU A C 1
ATOM 528 O O . GLU A 1 72 ? -0.751 -12.851 44.905 1.00 46.71 894 GLU A O 1
ATOM 534 N N . ARG A 1 73 ? 0.837 -12.209 46.375 1.00 46.05 895 ARG A N 1
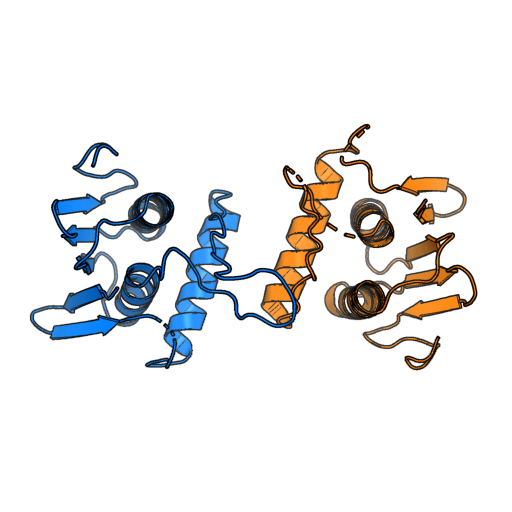ATOM 535 C CA . ARG A 1 73 ? 1.831 -12.002 45.328 1.00 42.14 895 ARG A CA 1
ATOM 536 C C . ARG A 1 73 ? 2.110 -13.298 44.579 1.00 41.35 895 ARG A C 1
ATOM 537 O O . ARG A 1 73 ? 2.175 -13.312 43.344 1.00 41.02 895 ARG A O 1
ATOM 545 N N . ILE A 1 74 ? 2.270 -14.401 45.312 1.00 43.90 896 ILE A N 1
ATOM 546 C CA . ILE A 1 74 ? 2.488 -15.693 44.670 1.00 44.05 896 ILE A CA 1
ATOM 547 C C . ILE A 1 74 ? 1.264 -16.089 43.854 1.00 40.98 896 ILE A C 1
ATOM 548 O O . ILE A 1 74 ? 1.386 -16.626 42.747 1.00 34.16 896 ILE A O 1
ATOM 553 N N . ALA A 1 75 ? 0.067 -15.818 44.383 1.00 41.20 897 ALA A N 1
ATOM 554 C CA . ALA A 1 75 ? -1.154 -16.135 43.649 1.00 41.11 897 ALA A CA 1
ATOM 555 C C . ALA A 1 75 ? -1.246 -15.331 42.359 1.00 38.47 897 ALA A C 1
ATOM 556 O O . ALA A 1 75 ? -1.708 -15.842 41.333 1.00 37.81 897 ALA A O 1
ATOM 558 N N . ILE A 1 76 ? -0.809 -14.070 42.391 1.00 38.65 898 ILE A N 1
ATOM 559 C CA . ILE A 1 76 ? -0.825 -13.245 41.184 1.00 39.60 898 ILE A CA 1
ATOM 560 C C . ILE A 1 76 ? 0.124 -13.819 40.142 1.00 38.28 898 ILE A C 1
ATOM 561 O O . ILE A 1 76 ? -0.232 -13.964 38.966 1.00 38.58 898 ILE A O 1
ATOM 566 N N . ALA A 1 77 ? 1.350 -14.150 40.560 1.00 40.77 899 ALA A N 1
ATOM 567 C CA . ALA A 1 77 ? 2.310 -14.762 39.646 1.00 38.10 899 ALA A CA 1
ATOM 568 C C . ALA A 1 77 ? 1.754 -16.044 39.045 1.00 40.42 899 ALA A C 1
ATOM 569 O O . ALA A 1 77 ? 1.901 -16.288 37.841 1.00 43.35 899 ALA A O 1
ATOM 571 N N . TYR A 1 78 ? 1.109 -16.872 39.872 1.00 38.45 900 TYR A N 1
ATOM 572 C CA . TYR A 1 78 ? 0.444 -18.072 39.372 1.00 39.18 900 TYR A CA 1
ATOM 573 C C . TYR A 1 78 ? -0.567 -17.723 38.288 1.00 38.75 900 TYR A C 1
ATOM 574 O O . TYR A 1 78 ? -0.592 -18.346 37.221 1.00 42.52 900 TYR A O 1
ATOM 583 N N . GLY A 1 79 ? -1.398 -16.709 38.541 1.00 36.41 901 GLY A N 1
ATOM 584 C CA . GLY A 1 79 ? -2.431 -16.346 37.588 1.00 39.67 901 GLY A CA 1
ATOM 585 C C . GLY A 1 79 ? -1.892 -15.770 36.296 1.00 42.14 901 GLY A C 1
ATOM 586 O O . GLY A 1 79 ? -2.484 -15.969 35.231 1.00 45.11 901 GLY A O 1
ATOM 587 N N . LEU A 1 80 ? -0.777 -15.042 36.363 1.00 42.74 902 LEU A N 1
ATOM 588 C CA . LEU A 1 80 ? -0.144 -14.566 35.141 1.00 46.46 902 LEU A CA 1
ATOM 589 C C . LEU A 1 80 ? 0.442 -15.709 34.323 1.00 44.17 902 LEU A C 1
ATOM 590 O O . LEU A 1 80 ? 0.672 -15.544 33.121 1.00 44.37 902 LEU A O 1
ATOM 595 N N . LEU A 1 81 ? 0.677 -16.866 34.944 1.00 47.15 903 LEU A N 1
ATOM 596 C CA . LEU A 1 81 ? 1.179 -18.021 34.209 1.00 47.20 903 LEU A CA 1
ATOM 597 C C . LEU A 1 81 ? 0.046 -18.810 33.564 1.00 44.74 903 LEU A C 1
ATOM 598 O O . LEU A 1 81 ? 0.105 -19.130 32.372 1.00 48.30 903 LEU A O 1
ATOM 603 N N . ARG A 1 82 ? -0.998 -19.125 34.327 1.00 42.63 904 ARG A N 1
ATOM 604 C CA . ARG A 1 82 ? -2.046 -20.011 33.836 1.00 46.56 904 ARG A CA 1
ATOM 605 C C . ARG A 1 82 ? -3.225 -19.282 33.202 1.00 46.63 904 ARG A C 1
ATOM 606 O O . ARG A 1 82 ? -3.934 -19.881 32.384 1.00 44.63 904 ARG A O 1
ATOM 614 N N . THR A 1 83 ? -3.456 -18.032 33.546 1.00 44.78 905 THR A N 1
ATOM 615 C CA . THR A 1 83 ? -4.585 -17.440 32.846 1.00 46.54 905 THR A CA 1
ATOM 616 C C . THR A 1 83 ? -4.108 -16.651 31.630 1.00 48.75 905 THR A C 1
ATOM 617 O O . THR A 1 83 ? -2.983 -16.140 31.612 1.00 46.55 905 THR A O 1
ATOM 621 N N . PRO A 1 84 ? -4.938 -16.543 30.589 1.00 49.46 906 PRO A N 1
ATOM 622 C CA . PRO A 1 84 ? -4.516 -15.805 29.391 1.00 53.33 906 PRO A CA 1
ATOM 623 C C . PRO A 1 84 ? -4.449 -14.306 29.632 1.00 51.96 906 PRO A C 1
ATOM 624 O O . PRO A 1 84 ? -4.726 -13.836 30.740 1.00 52.50 906 PRO A O 1
ATOM 628 N N . ASP A 1 85 ? -4.089 -13.546 28.602 1.00 58.52 907 ASP A N 1
ATOM 629 C CA . ASP A 1 85 ? -3.948 -12.104 28.750 1.00 55.48 907 ASP A CA 1
ATOM 630 C C . ASP A 1 85 ? -5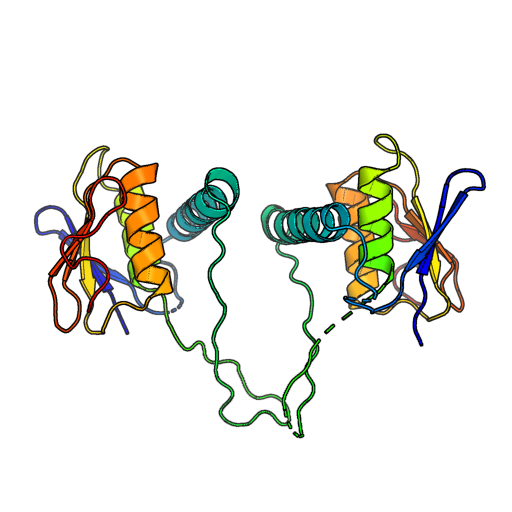.309 -11.433 28.889 1.00 51.96 907 ASP A C 1
ATOM 631 O O . ASP A 1 85 ? -6.33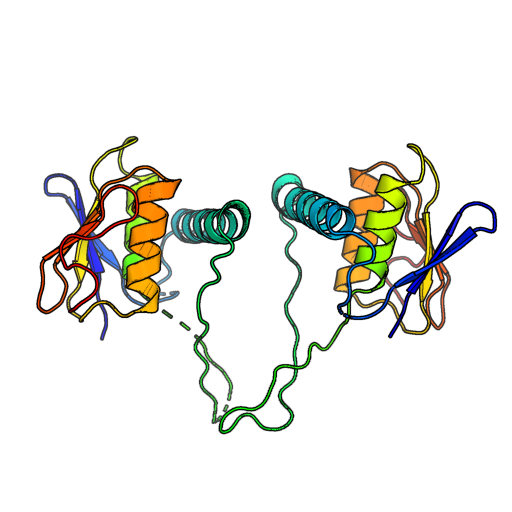4 -11.955 28.441 1.00 53.17 907 ASP A O 1
ATOM 636 N N . ARG A 1 86 ? -5.303 -10.264 29.540 1.00 53.17 908 ARG A N 1
ATOM 637 C CA . ARG A 1 86 ? -6.490 -9.451 29.802 1.00 55.47 908 ARG A CA 1
ATOM 638 C C . ARG A 1 86 ? -7.417 -10.110 30.818 1.00 51.46 908 ARG A C 1
ATOM 639 O O . ARG A 1 86 ? -8.393 -9.496 31.260 1.00 51.11 908 ARG A O 1
ATOM 647 N N . ALA A 1 87 ? -7.117 -11.349 31.202 1.00 44.55 909 ALA A N 1
ATOM 648 C CA . ALA A 1 87 ? -7.986 -12.080 32.113 1.00 45.24 909 ALA A CA 1
ATOM 649 C C . ALA A 1 87 ? -7.957 -11.458 33.502 1.00 46.83 909 ALA A C 1
ATOM 650 O O . ALA A 1 87 ? -6.896 -11.103 34.023 1.00 47.65 909 ALA A O 1
ATOM 652 N N . CYS A 1 88 ? -9.137 -11.330 34.098 1.00 39.74 910 CYS A N 1
ATOM 653 C CA . CYS A 1 88 ? -9.244 -10.803 35.449 1.00 40.19 910 CYS A CA 1
ATOM 654 C C . CYS A 1 88 ? -8.737 -11.826 36.457 1.00 43.69 910 CYS A C 1
ATOM 655 O O . CYS A 1 88 ? -9.155 -12.989 36.442 1.00 41.80 910 CYS A O 1
ATOM 658 N N . LEU A 1 89 ? -7.834 -11.393 37.331 1.00 40.74 911 LEU A N 1
ATOM 659 C CA . LEU A 1 89 ? -7.320 -12.240 38.398 1.00 40.66 911 LEU A CA 1
ATOM 660 C C . LEU A 1 89 ? -8.175 -12.035 39.641 1.00 37.76 911 LEU A C 1
ATOM 661 O O . LEU A 1 89 ? -8.313 -10.907 40.126 1.00 37.22 911 LEU A O 1
ATOM 666 N N . ARG A 1 90 ? -8.754 -13.118 40.150 1.00 34.97 912 ARG A N 1
ATOM 667 C CA . ARG A 1 90 ? -9.634 -13.066 41.311 1.00 33.84 912 ARG A CA 1
ATOM 668 C C . ARG A 1 90 ? -8.907 -13.684 42.497 1.00 33.43 912 ARG A C 1
ATOM 669 O O . ARG A 1 90 ? -8.659 -14.894 42.521 1.00 35.93 912 ARG A O 1
ATOM 677 N N . ILE A 1 91 ? -8.569 -12.853 43.476 1.00 34.20 913 ILE A N 1
ATOM 678 C CA . ILE A 1 91 ? -7.774 -13.257 44.627 1.00 32.95 913 ILE A CA 1
ATOM 679 C C . ILE A 1 91 ? -8.625 -13.107 45.879 1.00 28.69 913 ILE A C 1
ATOM 680 O O . ILE A 1 91 ? -9.370 -12.134 46.023 1.00 30.95 913 ILE A O 1
ATOM 685 N N . THR A 1 92 ? -8.524 -14.082 46.776 1.00 32.21 914 THR A N 1
ATOM 686 C CA . THR A 1 92 ? -9.177 -14.036 48.074 1.00 34.94 914 THR A CA 1
ATOM 687 C C . THR A 1 92 ? -8.118 -14.127 49.163 1.00 37.36 914 THR A C 1
ATOM 688 O O . THR A 1 92 ? -7.159 -14.892 49.043 1.00 37.04 914 THR A O 1
ATOM 692 N N . LYS A 1 93 ? -8.290 -13.342 50.222 1.00 36.66 915 LYS A N 1
ATOM 693 C CA . LYS A 1 93 ? -7.408 -13.393 51.378 1.00 36.64 915 LYS A CA 1
ATOM 694 C C . LYS A 1 93 ? -8.246 -13.435 52.646 1.00 38.75 915 LYS A C 1
ATOM 695 O O . LYS A 1 93 ? -9.304 -12.804 52.723 1.00 39.67 915 LYS A O 1
ATOM 701 N N . ASN A 1 94 ? -7.774 -14.190 53.636 1.00 40.10 916 ASN A N 1
ATOM 702 C CA . ASN A 1 94 ? -8.417 -14.239 54.940 1.00 39.47 916 ASN A CA 1
ATOM 703 C C . ASN A 1 94 ? -7.930 -13.147 55.881 1.00 41.40 916 ASN A C 1
ATOM 704 O O . ASN A 1 94 ? -8.475 -13.008 56.981 1.00 42.84 916 ASN A O 1
ATOM 709 N N . LEU A 1 95 ? -6.928 -12.373 55.482 1.00 42.72 917 LEU A N 1
ATOM 710 C CA . LEU A 1 95 ? -6.421 -11.256 56.266 1.00 41.02 917 LEU A CA 1
ATOM 711 C C . LEU A 1 95 ? -6.696 -9.947 55.534 1.00 39.62 917 LEU A C 1
ATOM 712 O O . LEU A 1 95 ? -7.236 -9.924 54.427 1.00 42.79 917 LEU A O 1
ATOM 717 N N . ARG A 1 96 ? -6.334 -8.847 56.184 1.00 39.43 918 ARG A N 1
ATOM 718 C CA . ARG A 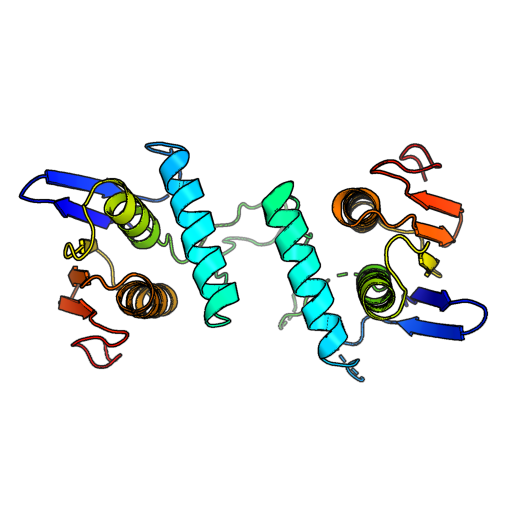1 96 ? -6.337 -7.545 55.536 1.00 38.82 918 ARG A CA 1
ATOM 719 C C . ARG A 1 96 ? -5.107 -7.421 54.647 1.00 41.88 918 ARG A C 1
ATOM 720 O O . ARG A 1 96 ? -3.983 -7.682 55.091 1.00 42.14 918 ARG A O 1
ATOM 728 N N . VAL A 1 97 ? -5.319 -7.033 53.388 1.00 39.35 919 VAL A N 1
ATOM 729 C CA . VAL A 1 97 ? -4.200 -6.854 52.473 1.00 37.38 919 VAL A CA 1
ATOM 730 C C . VAL A 1 97 ? -3.283 -5.764 53.010 1.00 41.60 919 VAL A C 1
ATOM 731 O O . VAL A 1 97 ? -3.738 -4.688 53.419 1.00 43.08 919 VAL A O 1
ATOM 735 N N . CYS A 1 98 ? -1.985 -6.050 53.046 1.00 40.99 920 CYS A N 1
ATOM 736 C CA . CYS A 1 98 ? -1.037 -5.064 53.534 1.00 40.22 920 CYS A CA 1
ATOM 737 C C . CYS A 1 98 ? -0.862 -3.948 52.509 1.00 40.49 920 CYS A C 1
ATOM 738 O O . CYS A 1 98 ? -1.222 -4.078 51.336 1.00 40.73 920 CYS A O 1
ATOM 741 N N . ARG A 1 99 ? -0.282 -2.840 52.968 1.00 42.01 921 ARG A N 1
ATOM 742 C CA . ARG A 1 99 ? -0.201 -1.647 52.133 1.00 38.35 921 ARG A CA 1
ATOM 743 C C . ARG A 1 99 ? 0.748 -1.853 50.958 1.00 38.37 921 ARG A C 1
ATOM 744 O O . ARG A 1 99 ? 0.450 -1.433 49.835 1.00 39.70 921 ARG A O 1
ATOM 752 N N . ASP A 1 100 ? 1.882 -2.517 51.188 1.00 45.22 922 ASP A N 1
ATOM 753 C CA . ASP A 1 100 ? 2.813 -2.782 50.093 1.00 49.84 922 ASP A CA 1
ATOM 754 C C . ASP A 1 100 ? 2.201 -3.713 49.051 1.00 43.20 922 ASP A C 1
ATOM 755 O O . ASP A 1 100 ? 2.380 -3.510 47.844 1.00 42.41 922 ASP A O 1
ATOM 760 N N . CYS A 1 101 ? 1.478 -4.741 49.496 1.00 35.91 923 CYS A N 1
ATOM 761 C CA . CYS A 1 101 ? 0.822 -5.628 48.543 1.00 40.88 923 CYS A CA 1
ATOM 762 C C . CYS A 1 101 ? -0.320 -4.928 47.817 1.00 32.59 923 CYS A C 1
ATOM 763 O O . CYS A 1 101 ? -0.574 -5.216 46.643 1.00 33.74 923 CYS A O 1
ATOM 766 N N . HIS A 1 102 ? -1.008 -4.002 48.487 1.00 37.73 924 HIS A N 1
ATOM 767 C CA . HIS A 1 102 ? -2.036 -3.215 47.814 1.00 36.65 924 HIS A CA 1
ATOM 768 C C . HIS A 1 102 ? -1.435 -2.388 46.681 1.00 40.24 924 HIS A C 1
ATOM 769 O O . HIS A 1 102 ? -1.985 -2.342 45.573 1.00 38.67 924 HIS A O 1
ATOM 776 N N . THR A 1 103 ? -0.295 -1.732 46.938 1.00 33.31 925 THR A N 1
ATOM 777 C CA . THR A 1 103 ? 0.407 -1.027 45.868 1.00 35.44 925 THR A CA 1
ATOM 778 C C . THR A 1 103 ? 0.904 -2.003 44.807 1.00 32.24 925 THR A C 1
ATOM 779 O O . THR A 1 103 ? 0.844 -1.712 43.606 1.00 34.17 925 THR A O 1
ATOM 783 N N . PHE A 1 104 ? 1.403 -3.166 45.235 1.00 35.18 926 PHE A N 1
ATOM 784 C CA . PHE A 1 104 ? 1.808 -4.207 44.294 1.00 37.60 926 PHE A CA 1
ATOM 785 C C . PHE A 1 104 ? 0.674 -4.567 43.345 1.00 35.80 926 PHE A C 1
ATOM 786 O O . PHE A 1 104 ? 0.882 -4.680 42.131 1.00 34.13 926 PHE A O 1
ATOM 794 N N . CYS A 1 105 ? -0.539 -4.742 43.881 1.00 33.53 927 CYS A N 1
ATOM 795 C CA . CYS A 1 105 ? -1.684 -5.067 43.037 1.00 33.58 927 CYS A CA 1
ATOM 796 C C . CYS A 1 105 ? -2.012 -3.931 42.079 1.00 34.10 927 CYS A C 1
ATOM 797 O O . CYS A 1 105 ? -2.333 -4.171 40.909 1.00 37.08 927 CYS A O 1
ATOM 800 N N . LYS A 1 106 ? -1.948 -2.686 42.555 1.00 34.77 928 LYS A N 1
ATOM 801 C CA . LYS A 1 106 ? -2.219 -1.550 41.679 1.00 38.08 928 LYS A CA 1
ATOM 802 C C . LYS A 1 106 ? -1.240 -1.516 40.513 1.00 36.26 928 LYS A C 1
ATOM 803 O O . LYS A 1 106 ? -1.646 -1.419 39.348 1.00 36.95 928 LYS A O 1
ATOM 809 N N . LEU A 1 107 ? 0.058 -1.612 40.807 1.00 33.96 929 LEU A N 1
ATOM 810 C CA . LEU A 1 107 ? 1.059 -1.522 39.750 1.00 35.80 929 LEU A CA 1
ATOM 811 C C . LEU A 1 107 ? 0.921 -2.668 38.757 1.00 38.43 929 LEU A C 1
ATOM 812 O O . LEU A 1 107 ? 1.020 -2.459 37.543 1.00 39.54 929 LEU A O 1
ATOM 817 N N . VAL A 1 108 ? 0.674 -3.883 39.254 1.00 45.34 930 VAL A N 1
ATOM 818 C CA . VAL A 1 108 ? 0.506 -5.032 38.367 1.00 41.90 930 VAL A CA 1
ATOM 819 C C . VAL A 1 108 ? -0.710 -4.845 37.467 1.00 39.07 930 VAL A C 1
ATOM 820 O O . VAL A 1 108 ? -0.658 -5.128 36.264 1.00 39.57 930 VAL A O 1
ATOM 824 N N . SER A 1 109 ? -1.819 -4.353 38.028 1.00 38.76 931 SER A N 1
ATOM 825 C CA . SER A 1 109 ? -3.039 -4.206 37.237 1.00 41.11 931 SER A CA 1
ATOM 826 C C . SER A 1 109 ? -2.846 -3.233 36.084 1.00 42.59 931 SER A C 1
ATOM 827 O O . SER A 1 109 ? -3.495 -3.371 35.040 1.00 43.87 931 SER A O 1
ATOM 830 N N . LYS A 1 110 ? -1.957 -2.256 36.247 1.00 45.31 932 LYS A N 1
ATOM 831 C CA . LYS A 1 110 ? -1.653 -1.313 35.182 1.00 41.18 932 LYS A CA 1
ATOM 832 C C . LYS A 1 110 ? -0.538 -1.817 34.279 1.00 43.41 932 LYS A C 1
ATOM 833 O O . LYS A 1 110 ? -0.644 -1.724 33.052 1.00 48.69 932 LYS A O 1
ATOM 839 N N . LEU A 1 111 ? 0.527 -2.364 34.868 1.00 45.54 933 LEU A N 1
ATOM 840 C CA . LEU A 1 111 ? 1.684 -2.777 34.082 1.00 46.56 933 LEU A CA 1
ATOM 841 C C . LEU A 1 111 ? 1.358 -3.962 33.183 1.00 52.14 933 LEU A C 1
ATOM 842 O O . LEU A 1 111 ? 1.860 -4.047 32.057 1.00 56.15 933 LEU A O 1
ATOM 847 N N . PHE A 1 112 ? 0.525 -4.888 33.658 1.00 49.54 934 PHE A N 1
ATOM 848 C CA . PHE A 1 112 ? 0.210 -6.096 32.908 1.00 47.20 934 PHE A CA 1
ATOM 849 C C . PHE A 1 112 ? -1.172 -6.056 32.273 1.00 44.84 934 PHE A C 1
ATOM 850 O O . PHE A 1 112 ? -1.591 -7.055 31.678 1.00 44.71 934 PHE A O 1
ATOM 858 N N . ARG A 1 113 ? -1.873 -4.927 32.370 1.00 49.86 935 ARG A N 1
ATOM 859 C CA . ARG A 1 113 ? -3.195 -4.734 31.776 1.00 51.73 935 ARG A CA 1
ATOM 860 C C . ARG A 1 113 ? -4.117 -5.909 32.114 1.00 52.45 935 ARG A C 1
ATOM 861 O O . ARG A 1 113 ? -4.555 -6.677 31.255 1.00 55.25 935 ARG A O 1
ATOM 869 N N . ARG A 1 114 ? -4.388 -6.045 33.407 1.00 48.56 936 ARG A N 1
ATOM 870 C CA . ARG A 1 114 ? -5.329 -7.034 33.902 1.00 44.80 936 ARG A CA 1
ATOM 871 C C . ARG A 1 114 ? -6.074 -6.446 35.085 1.00 40.31 936 ARG A C 1
ATOM 872 O O . ARG A 1 114 ? -5.476 -5.780 35.932 1.00 38.70 936 ARG A O 1
ATOM 880 N N . ASP A 1 115 ? -7.376 -6.692 35.141 1.00 39.75 937 ASP A N 1
ATOM 881 C CA . ASP A 1 115 ? -8.122 -6.359 36.341 1.00 40.83 937 ASP A CA 1
ATOM 882 C C . ASP A 1 115 ? -7.824 -7.382 37.428 1.00 40.41 937 ASP A C 1
ATOM 883 O O . ASP A 1 115 ? -7.552 -8.554 37.151 1.00 36.69 937 ASP A O 1
ATOM 888 N N . ILE A 1 116 ? -7.853 -6.925 38.674 1.00 36.36 938 ILE A N 1
ATOM 889 C CA . ILE A 1 116 ? -7.663 -7.795 39.825 1.00 35.77 938 ILE A CA 1
ATOM 890 C C . ILE A 1 116 ? -8.781 -7.510 40.810 1.00 37.28 938 ILE A C 1
ATOM 891 O O . ILE A 1 116 ? -8.893 -6.388 41.319 1.00 40.22 938 ILE A O 1
ATOM 896 N N . VAL A 1 117 ? -9.610 -8.514 41.068 1.00 39.87 939 VAL A N 1
ATOM 897 C CA . VAL A 1 117 ? -10.677 -8.426 42.055 1.00 36.15 939 VAL A CA 1
ATOM 898 C C . VAL A 1 117 ? -10.194 -9.186 43.281 1.00 34.23 939 VAL A C 1
ATOM 899 O O . VAL A 1 117 ? -10.229 -10.417 43.317 1.00 38.46 939 VAL A O 1
ATOM 903 N N . MET A 1 118 ? -9.725 -8.455 44.285 1.00 35.42 940 MET A N 1
ATOM 904 C CA . MET A 1 118 ? -9.262 -9.047 45.531 1.00 34.47 940 MET A CA 1
ATOM 905 C C . MET A 1 118 ? -10.290 -8.789 46.622 1.00 36.98 940 MET A C 1
ATOM 906 O O . MET A 1 118 ? -10.665 -7.638 46.866 1.00 42.22 940 MET A O 1
ATOM 911 N N . ARG A 1 119 ? -10.738 -9.856 47.274 1.00 27.42 941 ARG A N 1
ATOM 912 C CA . ARG A 1 119 ? -11.573 -9.763 48.465 1.00 30.79 941 ARG A CA 1
ATOM 913 C C . ARG A 1 119 ? -10.721 -10.178 49.655 1.00 29.10 941 ARG A C 1
ATOM 914 O O . ARG A 1 119 ? -10.328 -11.344 49.766 1.00 44.07 941 ARG A O 1
ATOM 922 N N . ASP A 1 120 ? -10.421 -9.232 50.530 1.00 31.59 942 ASP A N 1
ATOM 923 C CA . ASP A 1 120 ? -9.631 -9.521 51.712 1.00 39.74 942 ASP A CA 1
ATOM 924 C C . ASP A 1 120 ? -10.571 -9.746 52.897 1.00 33.95 942 ASP A C 1
ATOM 925 O O . ASP A 1 120 ? -11.763 -10.011 52.717 1.00 41.82 942 ASP A O 1
ATOM 930 N N . ALA A 1 121 ? -10.053 -9.605 54.117 1.00 36.14 943 ALA A N 1
ATOM 931 C CA . ALA A 1 121 ? -10.836 -9.939 55.299 1.00 42.61 943 ALA A CA 1
ATOM 932 C C . ALA A 1 121 ? -12.046 -9.033 55.495 1.00 40.19 943 ALA A C 1
ATOM 933 O O . ALA A 1 121 ? -12.910 -9.349 56.320 1.00 43.70 943 ALA A O 1
ATOM 935 N N . ASN A 1 122 ? -12.140 -7.924 54.771 1.00 44.78 944 ASN A N 1
ATOM 936 C CA . ASN A 1 122 ? -13.225 -6.990 55.043 1.00 45.13 944 ASN A CA 1
ATOM 937 C C . ASN A 1 122 ? -13.655 -6.133 53.865 1.00 35.66 944 ASN A C 1
ATOM 938 O O . ASN A 1 122 ? -14.541 -5.295 54.049 1.00 35.53 944 ASN A O 1
ATOM 943 N N . ARG A 1 123 ? -13.089 -6.301 52.672 1.00 38.28 945 ARG A N 1
ATOM 944 C CA . ARG A 1 123 ? -13.361 -5.349 51.605 1.00 32.67 945 ARG A CA 1
ATOM 945 C C . ARG A 1 123 ? -13.035 -5.966 50.253 1.00 36.89 945 ARG A C 1
ATOM 946 O O . ARG A 1 123 ? -12.108 -6.770 50.126 1.00 33.75 945 ARG A O 1
ATOM 954 N N . PHE A 1 124 ? -13.814 -5.576 49.244 1.00 31.72 946 PHE A N 1
ATOM 955 C CA . PHE A 1 124 ? -13.535 -5.937 47.861 1.00 31.88 946 PHE A CA 1
ATOM 956 C C . PHE A 1 124 ? -12.653 -4.862 47.236 1.00 35.73 946 PHE A C 1
ATOM 957 O O . PHE A 1 124 ? -13.024 -3.683 47.214 1.00 40.05 946 PHE A O 1
ATOM 965 N N . HIS A 1 125 ? -11.485 -5.267 46.745 1.00 33.83 947 HIS A N 1
ATOM 966 C CA . HIS A 1 125 ? -10.544 -4.375 46.076 1.00 36.10 947 HIS A CA 1
ATOM 967 C C . HIS A 1 125 ? -10.568 -4.683 44.584 1.00 37.03 947 HIS A C 1
ATOM 968 O O . HIS A 1 125 ? -10.096 -5.743 44.158 1.00 40.89 947 HIS A O 1
ATOM 975 N N . HIS A 1 126 ? -11.109 -3.762 43.791 1.00 35.51 948 HIS A N 1
ATOM 976 C CA . HIS A 1 126 ? -11.122 -3.894 42.337 1.00 41.32 948 HIS A CA 1
ATOM 977 C C . HIS A 1 126 ? -10.021 -3.011 41.759 1.00 38.83 948 HIS A C 1
ATOM 978 O O . HIS A 1 126 ? -10.154 -1.785 41.723 1.00 39.33 948 HIS A O 1
ATOM 985 N N . PHE A 1 127 ? -8.941 -3.636 41.304 1.00 41.08 949 PHE A N 1
ATOM 986 C CA . PHE A 1 127 ? -7.828 -2.916 40.705 1.00 36.00 949 PHE A CA 1
ATOM 987 C C . PHE A 1 127 ? -8.007 -2.866 39.195 1.00 38.64 949 PHE A C 1
ATOM 988 O O . PHE A 1 127 ? -8.313 -3.883 38.566 1.00 41.94 949 PHE A O 1
ATOM 996 N N . GLU A 1 128 ? -7.809 -1.685 38.615 1.00 41.45 950 GLU A N 1
ATOM 997 C CA . GLU A 1 128 ? -7.860 -1.540 37.166 1.00 44.32 950 GLU A CA 1
ATOM 998 C C . GLU A 1 128 ? -7.048 -0.324 36.752 1.00 42.61 950 GLU A C 1
ATOM 999 O O . GLU A 1 128 ? -7.251 0.772 37.283 1.00 44.54 950 GLU A O 1
ATOM 1005 N N . SER A 1 129 ? -6.116 -0.532 35.822 1.00 42.01 951 SER A N 1
ATOM 1006 C CA . SER A 1 129 ? -5.354 0.546 35.192 1.00 46.40 951 SER A CA 1
ATOM 1007 C C . SER A 1 129 ? -4.537 1.346 36.204 1.00 42.78 951 SER A C 1
ATOM 1008 O O . SER A 1 129 ? -4.242 2.520 35.985 1.00 45.29 951 SER A O 1
ATOM 1011 N N . GLY A 1 130 ? -4.164 0.722 37.321 1.00 44.34 952 GLY A N 1
ATOM 1012 C CA . GLY A 1 130 ? -3.316 1.350 38.311 1.00 39.15 952 GLY A CA 1
ATOM 1013 C C . GLY A 1 130 ? -4.033 1.865 39.539 1.00 39.31 952 GLY A C 1
ATOM 1014 O O . GLY A 1 130 ? -3.365 2.256 40.504 1.00 39.18 952 GLY A O 1
ATOM 1015 N N . LEU A 1 131 ? -5.360 1.877 39.538 1.00 39.92 953 LEU A N 1
ATOM 1016 C CA . LEU A 1 131 ? -6.128 2.417 40.647 1.00 43.38 953 LEU A CA 1
ATOM 1017 C C . LEU A 1 131 ? -7.105 1.369 41.163 1.00 41.76 953 LEU A C 1
ATOM 1018 O O . LEU A 1 131 ? -7.429 0.397 40.475 1.00 45.23 953 LEU A O 1
ATOM 1023 N N . CYS A 1 132 ? -7.576 1.581 42.389 1.00 36.24 954 CYS A N 1
ATOM 1024 C CA . CYS A 1 132 ? -8.422 0.616 43.071 1.00 40.77 954 CYS A CA 1
ATOM 1025 C C . CYS A 1 132 ? -9.769 1.236 43.418 1.00 47.38 954 CYS A C 1
ATOM 1026 O O . CYS A 1 132 ? -9.892 2.456 43.575 1.00 45.04 954 CYS A O 1
ATOM 1029 N N . SER A 1 133 ? -10.779 0.372 43.546 1.00 42.33 955 SER A N 1
ATOM 1030 C CA . SER A 1 133 ? -12.122 0.839 43.868 1.00 40.96 955 SER A CA 1
ATOM 1031 C C . SER A 1 133 ? -12.203 1.412 45.277 1.00 40.59 955 SER A C 1
ATOM 1032 O O . SER A 1 133 ? -13.088 2.228 45.560 1.00 41.53 955 SER A O 1
ATOM 1035 N N . CYS A 1 134 ? -11.307 0.997 46.173 1.00 40.84 956 CYS A N 1
ATOM 1036 C CA . CYS A 1 134 ? -11.368 1.470 47.550 1.00 39.31 956 CYS A CA 1
ATOM 1037 C C . CYS A 1 134 ? -10.793 2.867 47.715 1.00 38.87 956 CYS A C 1
ATOM 1038 O O . CYS A 1 134 ? -10.932 3.449 48.796 1.00 36.81 956 CYS A O 1
ATOM 1041 N N . GLY A 1 135 ? -10.158 3.412 46.680 1.00 38.05 957 GLY A N 1
ATOM 1042 C CA . GLY A 1 135 ? -9.522 4.711 46.797 1.00 37.36 957 GLY A CA 1
ATOM 1043 C C . GLY A 1 135 ? -8.405 4.745 47.814 1.00 38.72 957 GLY A C 1
ATOM 1044 O O . GLY A 1 135 ? -8.175 5.785 48.438 1.00 39.93 957 GLY A O 1
ATOM 1045 N N . ASP A 1 136 ? -7.719 3.617 48.015 1.00 34.95 958 ASP A N 1
ATOM 1046 C CA . ASP A 1 136 ? -6.571 3.514 48.917 1.00 33.24 958 ASP A CA 1
ATOM 1047 C C . ASP A 1 136 ? -6.951 3.806 50.367 1.00 36.20 958 ASP A C 1
ATOM 1048 O O . ASP A 1 136 ? -6.105 4.197 51.174 1.00 40.01 958 ASP A O 1
ATOM 1053 N N . SER A 1 137 ? -8.221 3.602 50.716 1.00 40.80 959 SER A N 1
ATOM 1054 C CA . SER A 1 137 ? -8.699 3.721 52.092 1.00 43.37 959 SER A CA 1
ATOM 1055 C C . SER A 1 137 ? -9.370 2.408 52.483 1.00 42.84 959 SER A C 1
ATOM 1056 O O . SER A 1 137 ? -10.482 2.112 52.031 1.00 39.17 959 SER A O 1
ATOM 1059 N N . TRP A 1 138 ? -8.691 1.622 53.313 1.00 40.40 960 TRP A N 1
ATOM 1060 C CA . TRP A 1 138 ? -9.225 0.346 53.768 1.00 47.89 960 TRP A CA 1
ATOM 1061 C C . TRP A 1 138 ? -8.625 -0.064 55.112 1.00 45.74 960 TRP A C 1
ATOM 1062 O O . TRP A 1 138 ? -8.116 0.771 55.862 1.00 43.99 960 TRP A O 1
ATOM 1073 N N . MET B 1 3 ? 37.562 3.474 62.707 1.00 70.83 825 MET B N 1
ATOM 1074 C CA . MET B 1 3 ? 37.383 4.212 61.462 1.00 70.97 825 MET B CA 1
ATOM 1075 C C . MET B 1 3 ? 37.668 3.333 60.250 1.00 66.57 825 MET B C 1
ATOM 1076 O O . MET B 1 3 ? 38.593 2.522 60.265 1.00 72.13 825 MET B O 1
ATOM 1081 N N . GLY B 1 4 ? 36.869 3.499 59.200 1.00 58.33 826 GLY B N 1
ATOM 1082 C CA . GLY B 1 4 ? 37.105 2.808 57.950 1.00 52.79 826 GLY B CA 1
ATOM 1083 C C . GLY B 1 4 ? 37.174 3.763 56.776 1.00 51.83 826 GLY B C 1
ATOM 1084 O O . GLY B 1 4 ? 36.305 4.625 56.618 1.00 58.73 826 GLY B O 1
ATOM 1085 N N . CYS B 1 5 ? 38.206 3.628 55.951 1.00 45.81 827 CYS B N 1
ATOM 1086 C CA . CYS B 1 5 ? 38.376 4.462 54.772 1.00 44.90 827 CYS B CA 1
ATOM 1087 C C . CYS B 1 5 ? 38.749 3.592 53.584 1.00 4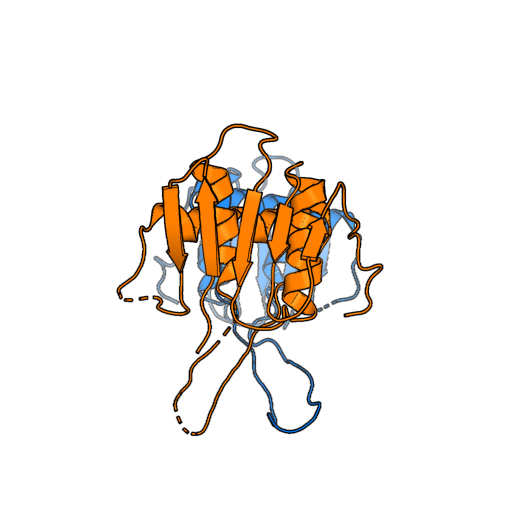1.83 827 CYS B C 1
ATOM 1088 O O . CYS B 1 5 ? 39.487 2.613 53.725 1.00 46.00 827 CYS B O 1
ATOM 1091 N N . SER B 1 6 ? 38.225 3.953 52.416 1.00 41.37 828 SER B N 1
ATOM 1092 C CA . SER B 1 6 ? 38.557 3.284 51.165 1.00 33.72 828 SER B CA 1
ATOM 1093 C C . SER B 1 6 ? 38.801 4.346 50.107 1.00 38.44 828 SER B C 1
ATOM 1094 O O . SER B 1 6 ? 37.900 5.129 49.789 1.00 44.54 828 SER B O 1
ATOM 1097 N N . TRP B 1 7 ? 40.017 4.383 49.580 1.00 38.12 829 TRP B N 1
ATOM 1098 C CA . TRP B 1 7 ? 40.356 5.226 48.446 1.00 34.14 829 TRP B CA 1
ATOM 1099 C C . TRP B 1 7 ? 40.228 4.418 47.161 1.00 38.07 829 TRP B C 1
ATOM 1100 O O . TRP B 1 7 ? 40.346 3.189 47.166 1.00 37.30 829 TRP B O 1
ATOM 1111 N N . ILE B 1 8 ? 39.976 5.114 46.058 1.00 36.84 830 ILE B N 1
ATOM 1112 C CA . ILE B 1 8 ? 40.032 4.510 44.733 1.00 31.94 830 ILE B CA 1
ATOM 1113 C C . ILE B 1 8 ? 40.890 5.409 43.854 1.00 36.13 830 ILE B C 1
ATOM 1114 O O . ILE B 1 8 ? 40.627 6.613 43.745 1.00 37.10 830 ILE B O 1
ATOM 1119 N N . GLU B 1 9 ? 41.931 4.834 43.259 1.00 39.33 831 GLU B N 1
ATOM 1120 C CA . GLU B 1 9 ? 42.901 5.579 42.468 1.00 38.23 831 GLU B CA 1
ATOM 1121 C C . GLU B 1 9 ? 42.653 5.324 40.988 1.00 36.24 831 GLU B C 1
ATOM 1122 O O . GLU B 1 9 ? 42.480 4.175 40.572 1.00 34.41 831 GLU B O 1
ATOM 1128 N N . MET B 1 10 ? 42.630 6.402 40.198 1.00 38.61 832 MET B N 1
ATOM 1129 C CA . MET B 1 10 ? 42.333 6.348 38.763 1.00 40.18 832 MET B CA 1
ATOM 1130 C C . MET B 1 10 ? 43.387 7.169 38.022 1.00 42.27 832 MET B C 1
ATOM 1131 O O . MET B 1 10 ? 43.173 8.350 37.731 1.00 44.98 832 MET B O 1
ATOM 1136 N N . ASP B 1 11 ? 44.519 6.530 37.715 1.00 40.61 833 ASP B N 1
ATOM 1137 C CA . ASP B 1 11 ? 45.623 7.159 36.985 1.00 47.98 833 ASP B CA 1
ATOM 1138 C C . ASP B 1 11 ? 46.076 8.451 37.666 1.00 45.30 833 ASP B C 1
ATOM 1139 O O . ASP B 1 11 ? 46.280 9.482 37.023 1.00 45.25 833 ASP B O 1
ATOM 1144 N N . GLY B 1 12 ? 46.232 8.388 38.991 1.00 40.96 834 GLY B N 1
ATOM 1145 C CA . GLY B 1 12 ? 46.656 9.513 39.789 1.00 41.01 834 GLY B CA 1
ATOM 1146 C C . GLY B 1 12 ? 45.542 10.193 40.564 1.00 46.10 834 GLY B C 1
ATOM 1147 O O . GLY B 1 12 ? 45.793 10.723 41.651 1.00 46.79 834 GLY B O 1
ATOM 1148 N N . LYS B 1 13 ? 44.322 10.195 40.031 1.00 44.80 835 LYS B N 1
ATOM 1149 C CA . LYS B 1 13 ? 43.192 10.776 40.744 1.00 42.42 835 LYS B CA 1
ATOM 1150 C C . LYS B 1 13 ? 42.776 9.867 41.894 1.00 38.93 835 LYS B C 1
ATOM 1151 O O . LYS B 1 13 ? 42.659 8.651 41.722 1.00 45.82 835 LYS B O 1
ATOM 1157 N N . VAL B 1 14 ? 42.541 10.456 43.064 1.00 38.86 836 VAL B N 1
ATOM 1158 C CA . VAL B 1 14 ? 42.173 9.719 44.267 1.00 36.29 836 VAL B CA 1
ATOM 1159 C C . VAL B 1 14 ? 40.868 10.281 44.817 1.00 40.67 836 VAL B C 1
ATOM 1160 O O . VAL B 1 14 ? 40.656 11.499 44.819 1.00 39.94 836 VAL B O 1
ATOM 1164 N N . HIS B 1 15 ? 39.997 9.386 45.284 1.00 40.65 837 HIS B N 1
ATOM 1165 C CA . HIS B 1 15 ? 38.729 9.745 45.906 1.00 35.25 837 HIS B CA 1
ATOM 1166 C C . HIS B 1 15 ? 38.521 8.822 47.095 1.00 35.04 837 HIS B C 1
ATOM 1167 O O . HIS B 1 15 ? 38.632 7.601 46.954 1.00 41.69 837 HIS B O 1
ATOM 1174 N N . LYS B 1 16 ? 38.229 9.398 48.257 1.00 34.06 838 LYS B N 1
ATOM 1175 C CA . LYS B 1 16 ? 38.086 8.635 49.488 1.00 35.26 838 LYS B CA 1
ATOM 1176 C C . LYS B 1 16 ? 36.617 8.474 49.864 1.00 38.93 838 LYS B C 1
ATOM 1177 O O . LYS B 1 16 ? 35.782 9.339 49.583 1.00 39.75 838 LYS B O 1
ATOM 1183 N N . PHE B 1 17 ? 36.310 7.348 50.506 1.00 43.64 839 PHE B N 1
ATOM 1184 C CA . PHE B 1 17 ? 34.958 7.034 50.944 1.00 43.87 839 PHE B CA 1
ATOM 1185 C C . PHE B 1 17 ? 34.986 6.504 52.368 1.00 45.19 839 PHE B C 1
ATOM 1186 O O . PHE B 1 17 ? 35.861 5.712 52.730 1.00 46.84 839 PHE B O 1
ATOM 1194 N N . THR B 1 18 ? 34.023 6.946 53.167 1.00 54.35 840 THR B N 1
ATOM 1195 C CA . THR B 1 18 ? 33.825 6.480 54.532 1.00 54.94 840 THR B CA 1
ATOM 1196 C C . THR B 1 18 ? 32.388 5.973 54.670 1.00 59.16 840 THR B C 1
ATOM 1197 O O . THR B 1 18 ? 31.652 5.858 53.687 1.00 55.76 840 THR B O 1
ATOM 1201 N N . ALA B 1 19 ? 31.987 5.674 55.906 1.00 69.44 841 ALA B N 1
ATOM 1202 C CA . ALA B 1 19 ? 30.664 5.131 56.189 1.00 68.39 841 ALA B CA 1
ATOM 1203 C C . ALA B 1 19 ? 29.597 6.210 56.351 1.00 70.04 841 ALA B C 1
ATOM 1204 O O . ALA B 1 19 ? 28.521 5.926 56.888 1.00 74.79 841 ALA B O 1
ATOM 1206 N N . ARG B 1 20 ? 29.869 7.434 55.903 1.00 71.71 842 ARG B N 1
ATOM 1207 C CA . ARG B 1 20 ? 28.900 8.516 56.012 1.00 78.98 842 ARG B CA 1
ATOM 1208 C C . ARG B 1 20 ? 27.827 8.386 54.939 1.00 81.74 842 ARG B C 1
ATOM 1209 O O . ARG B 1 20 ? 28.123 8.111 53.772 1.00 77.19 842 ARG B O 1
ATOM 1217 N N . ASP B 1 21 ? 26.577 8.591 55.341 1.00 80.27 843 ASP B N 1
ATOM 1218 C CA . ASP B 1 21 ? 25.450 8.512 54.420 1.00 77.33 843 ASP B CA 1
ATOM 1219 C C . ASP B 1 21 ? 24.820 9.886 54.235 1.00 75.92 843 ASP B C 1
ATOM 1220 O O . ASP B 1 21 ? 24.860 10.720 55.140 1.00 76.42 843 ASP B O 1
ATOM 1225 N N . HIS B 1 24 ? 27.829 13.742 55.760 1.00 69.23 846 HIS B N 1
ATOM 1226 C CA . HIS B 1 24 ? 28.273 14.188 54.445 1.00 69.84 846 HIS B CA 1
ATOM 1227 C C . HIS B 1 24 ? 27.944 13.154 53.378 1.00 74.43 846 HIS B C 1
ATOM 1228 O O . HIS B 1 24 ? 28.811 12.374 52.981 1.00 83.01 846 HIS B O 1
ATOM 1235 N N . PRO B 1 25 ? 26.695 13.143 52.919 1.00 66.85 847 PRO B N 1
ATOM 1236 C CA . PRO B 1 25 ? 26.299 12.167 51.897 1.00 71.29 847 PRO B CA 1
ATOM 1237 C C . PRO B 1 25 ? 27.043 12.398 50.590 1.00 72.48 847 PRO B C 1
ATOM 1238 O O . PRO B 1 25 ? 27.244 13.535 50.158 1.00 68.36 847 PRO B O 1
ATOM 1242 N N . GLU B 1 26 ? 27.459 11.300 49.965 1.00 76.69 848 GLU B N 1
ATOM 1243 C CA . GLU B 1 26 ? 28.075 11.362 48.650 1.00 74.34 848 GLU B CA 1
ATOM 1244 C C . GLU B 1 26 ? 26.991 11.533 47.586 1.00 72.20 848 GLU B C 1
ATOM 1245 O O . GLU B 1 26 ? 25.794 11.566 47.883 1.00 80.03 848 GLU B O 1
ATOM 1251 N N . SER B 1 27 ? 27.413 11.636 46.326 1.00 68.93 849 SER B N 1
ATOM 1252 C CA . SER B 1 27 ? 26.480 11.920 45.242 1.00 58.36 849 SER B CA 1
ATOM 1253 C C . SER B 1 27 ? 25.431 10.819 45.115 1.00 62.15 849 SER B C 1
ATOM 1254 O O . SER B 1 27 ? 25.709 9.638 45.340 1.00 60.43 849 SER B O 1
ATOM 1257 N N . LYS B 1 28 ? 24.212 11.224 44.748 1.00 61.11 850 LYS B N 1
ATOM 1258 C CA . LYS B 1 28 ? 23.098 10.284 44.660 1.00 59.05 850 LYS B CA 1
ATOM 1259 C C . LYS B 1 28 ? 23.342 9.220 43.599 1.00 55.70 850 LYS B C 1
ATOM 1260 O O . LYS B 1 28 ? 22.881 8.081 43.742 1.00 57.40 850 LYS B O 1
ATOM 1266 N N . GLU B 1 29 ? 24.065 9.572 42.535 1.00 61.14 851 GLU B N 1
ATOM 1267 C CA . GLU B 1 29 ? 24.329 8.633 41.451 1.00 55.32 851 GLU B CA 1
ATOM 1268 C C . GLU B 1 29 ? 25.085 7.404 41.941 1.00 52.18 851 GLU B C 1
ATOM 1269 O O . GLU B 1 29 ? 24.884 6.300 41.420 1.00 44.29 851 GLU B O 1
ATOM 1275 N N . ILE B 1 30 ? 25.946 7.572 42.947 1.00 46.37 852 ILE B N 1
ATOM 1276 C CA . ILE B 1 30 ? 26.794 6.476 43.402 1.00 47.39 852 ILE B CA 1
ATOM 1277 C C . ILE B 1 30 ? 25.971 5.431 44.145 1.00 48.87 852 ILE B C 1
ATOM 1278 O O . ILE B 1 30 ? 26.111 4.226 43.908 1.00 53.01 852 ILE B O 1
ATOM 1283 N N . TYR B 1 31 ? 25.102 5.875 45.058 1.00 52.82 853 TYR B N 1
ATOM 1284 C CA . TYR B 1 31 ? 24.311 4.934 45.846 1.00 45.93 853 TYR B CA 1
ATOM 1285 C C . TYR B 1 31 ? 23.313 4.176 44.983 1.00 43.53 853 TYR B C 1
ATOM 1286 O O . TYR B 1 31 ? 23.003 3.014 45.271 1.00 46.74 853 TYR B O 1
ATOM 1295 N N . GLU B 1 32 ? 22.805 4.807 43.924 1.00 40.44 854 GLU B N 1
ATOM 1296 C CA . GLU B 1 32 ? 21.936 4.091 43.000 1.00 41.43 854 GLU B CA 1
ATOM 1297 C C . GLU B 1 32 ? 22.711 3.060 42.193 1.00 43.90 854 GLU B C 1
ATOM 1298 O O . GLU B 1 32 ? 22.155 2.020 41.823 1.00 42.75 854 GLU B O 1
ATOM 1304 N N . LYS B 1 33 ? 23.991 3.323 41.916 1.00 46.70 855 LYS B N 1
ATOM 1305 C CA . LYS B 1 33 ? 24.808 2.330 41.231 1.00 44.81 855 LYS B CA 1
ATOM 1306 C C . LYS B 1 33 ? 25.102 1.147 42.141 1.00 46.79 855 LYS B C 1
ATOM 1307 O O . LYS B 1 33 ? 25.103 -0.004 41.694 1.00 43.91 855 LYS B O 1
ATOM 1313 N N . LEU B 1 34 ? 25.354 1.409 43.425 1.00 45.13 856 LEU B N 1
ATOM 1314 C CA . LEU B 1 34 ? 25.515 0.307 44.364 1.00 45.75 856 LEU B CA 1
ATOM 1315 C C . LEU B 1 34 ? 24.233 -0.503 44.489 1.00 40.66 856 LEU B C 1
ATOM 1316 O O . LEU B 1 34 ? 24.285 -1.717 44.703 1.00 46.12 856 LEU B O 1
ATOM 1321 N N . SER B 1 35 ? 23.076 0.146 44.342 1.00 44.54 857 SER B N 1
ATOM 1322 C CA . SER B 1 35 ? 21.809 -0.575 44.415 1.00 45.85 857 SER B CA 1
ATOM 1323 C C . SER B 1 35 ? 21.632 -1.502 43.219 1.00 42.58 857 SER B C 1
ATOM 1324 O O . SER B 1 35 ? 21.262 -2.670 43.380 1.00 49.13 857 SER B O 1
ATOM 1327 N N . GLU B 1 36 ? 21.884 -0.999 42.006 1.00 41.79 858 GLU B N 1
ATOM 1328 C CA . GLU B 1 36 ? 21.781 -1.857 40.831 1.00 40.11 858 GLU B CA 1
ATOM 1329 C C . GLU B 1 36 ? 22.812 -2.976 40.871 1.00 45.08 858 GLU B C 1
ATOM 1330 O O . GLU B 1 36 ? 22.567 -4.065 40.336 1.00 45.42 858 GLU B O 1
ATOM 1336 N N . VAL B 1 37 ? 23.961 -2.736 41.506 1.00 41.25 859 VAL B N 1
ATOM 1337 C CA . VAL B 1 37 ? 24.973 -3.779 41.614 1.00 42.47 859 VAL B CA 1
ATOM 1338 C C . VAL B 1 37 ? 24.520 -4.858 42.587 1.00 40.98 859 VAL B C 1
ATOM 1339 O O . VAL B 1 37 ? 24.691 -6.055 42.328 1.00 46.93 859 VAL B O 1
ATOM 1343 N N . THR B 1 38 ? 23.917 -4.460 43.711 1.00 40.51 860 THR B N 1
ATOM 1344 C CA . THR B 1 38 ? 23.454 -5.449 44.680 1.00 42.67 860 THR B CA 1
ATOM 1345 C C . THR B 1 38 ? 22.256 -6.235 44.159 1.00 45.71 860 THR B C 1
ATOM 1346 O O . THR B 1 38 ? 22.112 -7.421 44.475 1.00 45.96 860 THR B O 1
ATOM 1350 N N . ARG B 1 39 ? 21.392 -5.601 43.363 1.00 44.34 861 ARG B N 1
ATOM 1351 C CA . ARG B 1 39 ? 20.274 -6.329 42.770 1.00 45.03 861 ARG B CA 1
ATOM 1352 C C . ARG B 1 39 ? 20.761 -7.338 41.736 1.00 47.18 861 ARG B C 1
ATOM 1353 O O . ARG B 1 39 ? 20.216 -8.444 41.636 1.00 49.24 861 ARG B O 1
ATOM 1361 N N . LYS B 1 40 ? 21.785 -6.974 40.958 1.00 45.32 862 LYS B N 1
ATOM 1362 C CA . LYS B 1 40 ? 22.336 -7.902 39.973 1.00 45.07 862 LYS B CA 1
ATOM 1363 C C . LYS B 1 40 ? 22.999 -9.096 40.650 1.00 43.66 862 LYS B C 1
ATOM 1364 O O . LYS B 1 40 ? 22.831 -10.237 40.204 1.00 44.97 862 LYS B O 1
ATOM 1370 N N . LEU B 1 41 ? 23.755 -8.858 41.726 1.00 40.07 863 LEU B N 1
ATOM 1371 C CA . LEU B 1 41 ? 24.322 -9.975 42.476 1.00 43.48 863 LEU B CA 1
ATOM 1372 C C . LEU B 1 41 ? 23.229 -10.874 43.036 1.00 41.31 863 LEU B C 1
ATOM 1373 O O . LEU B 1 41 ? 23.408 -12.094 43.125 1.00 39.64 863 LEU B O 1
ATOM 1378 N N . GLU B 1 42 ? 22.096 -10.288 43.417 1.00 43.28 864 GLU B N 1
ATOM 1379 C CA . GLU B 1 42 ? 20.972 -11.067 43.919 1.00 40.55 864 GLU B CA 1
ATOM 1380 C C . GLU B 1 42 ? 20.264 -11.811 42.797 1.00 41.94 864 GLU B C 1
ATOM 1381 O O . GLU B 1 42 ? 19.739 -12.908 43.016 1.00 45.39 864 GLU B O 1
ATOM 1387 N N . ARG B 1 43 ? 20.260 -11.244 41.592 1.00 44.95 865 ARG B N 1
ATOM 1388 C CA . ARG B 1 43 ? 19.477 -11.798 40.493 1.00 48.22 865 ARG B CA 1
ATOM 1389 C C . ARG B 1 43 ? 20.197 -12.949 39.798 1.00 46.52 865 ARG B C 1
ATOM 1390 O O . ARG B 1 43 ? 19.601 -14.002 39.551 1.00 52.65 865 ARG B O 1
ATOM 1398 N N . GLU B 1 44 ? 21.476 -12.768 39.467 1.00 53.16 866 GLU B N 1
ATOM 1399 C CA . GLU B 1 44 ? 22.189 -13.789 38.706 1.00 52.12 866 GLU B CA 1
ATOM 1400 C C . GLU B 1 44 ? 22.757 -14.891 39.592 1.00 49.20 866 GLU B C 1
ATOM 1401 O O . GLU B 1 44 ? 22.796 -16.053 39.175 1.00 53.50 866 GLU B O 1
ATOM 1407 N N . VAL B 1 45 ? 23.184 -14.562 40.807 1.00 48.54 867 VAL B N 1
ATOM 1408 C CA . VAL B 1 45 ? 23.946 -15.499 41.621 1.00 46.01 867 VAL B CA 1
ATOM 1409 C C . VAL B 1 45 ? 23.312 -15.769 42.980 1.00 44.10 867 VAL B C 1
ATOM 1410 O O . VAL B 1 45 ? 23.669 -16.772 43.623 1.00 50.56 867 VAL B O 1
ATOM 1414 N N . GLY B 1 46 ? 22.383 -14.937 43.444 1.00 42.01 868 GLY B N 1
ATOM 1415 C CA . GLY B 1 46 ? 21.715 -15.164 44.708 1.00 39.58 868 GLY B CA 1
ATOM 1416 C C . GLY B 1 46 ? 22.391 -14.565 45.918 1.00 38.02 868 GLY B C 1
ATOM 1417 O O . GLY B 1 46 ? 21.934 -14.805 47.043 1.00 36.55 868 GLY B O 1
ATOM 1418 N N . TYR B 1 47 ? 23.458 -13.796 45.730 1.00 40.15 869 TYR B N 1
ATOM 1419 C CA . TYR B 1 47 ? 24.161 -13.202 46.858 1.00 39.45 869 TYR B CA 1
ATOM 1420 C C . TYR B 1 47 ? 23.341 -12.075 47.471 1.00 47.26 869 TYR B C 1
ATOM 1421 O O . TYR B 1 47 ? 22.757 -11.248 46.764 1.00 42.97 869 TYR B O 1
ATOM 1430 N N . VAL B 1 48 ? 23.308 -12.042 48.800 1.00 49.48 870 VAL B N 1
ATOM 1431 C CA . VAL B 1 48 ? 22.596 -11.018 49.552 1.00 51.24 870 VAL B CA 1
ATOM 1432 C C . VAL B 1 48 ? 23.549 -10.438 50.587 1.00 51.39 870 VAL B C 1
ATOM 1433 O O . VAL B 1 48 ? 24.188 -11.185 51.338 1.00 50.81 870 VAL B O 1
ATOM 1437 N N . ALA B 1 49 ? 23.650 -9.111 50.615 1.00 56.02 871 ALA B N 1
ATOM 1438 C CA . ALA B 1 49 ? 24.520 -8.438 51.568 1.00 56.60 871 ALA B CA 1
ATOM 1439 C C . ALA B 1 49 ? 24.084 -8.730 52.999 1.00 63.47 871 ALA B C 1
ATOM 1440 O O . ALA B 1 49 ? 22.890 -8.833 53.295 1.00 59.54 871 ALA B O 1
ATOM 1442 N N . ASP B 1 50 ? 25.065 -8.868 53.888 1.00 61.03 872 ASP B N 1
ATOM 1443 C CA . ASP B 1 50 ? 24.782 -9.024 55.306 1.00 59.62 872 ASP B CA 1
ATOM 1444 C C . ASP B 1 50 ? 24.436 -7.673 55.917 1.00 56.61 872 ASP B C 1
ATOM 1445 O O . ASP B 1 50 ? 24.918 -6.627 55.475 1.00 56.70 872 ASP B O 1
ATOM 1450 N N . THR B 1 51 ? 23.586 -7.698 56.941 1.00 55.52 873 THR B N 1
ATOM 1451 C CA . THR B 1 51 ? 23.026 -6.481 57.516 1.00 59.03 873 THR B CA 1
ATOM 1452 C C . THR B 1 51 ? 23.367 -6.409 58.998 1.00 58.87 873 THR B C 1
ATOM 1453 O O . THR B 1 51 ? 22.965 -7.282 59.774 1.00 55.79 873 THR B O 1
ATOM 1457 N N . LYS B 1 52 ? 24.100 -5.365 59.384 1.00 65.31 874 LYS B N 1
ATOM 1458 C CA . LYS B 1 52 ? 24.436 -5.108 60.777 1.00 63.87 874 LYS B CA 1
ATOM 1459 C C . LYS B 1 52 ? 23.324 -4.316 61.456 1.00 60.92 874 LYS B C 1
ATOM 1460 O O . LYS B 1 52 ? 22.603 -3.550 60.814 1.00 64.98 874 LYS B O 1
ATOM 1466 N N . PHE B 1 53 ? 23.199 -4.496 62.769 1.00 61.57 875 PHE B N 1
ATOM 1467 C CA . PHE B 1 53 ? 22.177 -3.802 63.541 1.00 58.31 875 PHE B CA 1
ATOM 1468 C C . PHE B 1 53 ? 22.704 -3.515 64.938 1.00 58.72 875 PHE B C 1
ATOM 1469 O O . PHE B 1 53 ? 23.471 -4.302 65.498 1.00 62.84 875 PHE B O 1
ATOM 1477 N N . VAL B 1 54 ? 22.284 -2.381 65.497 1.00 63.66 876 VAL B N 1
ATOM 1478 C CA . VAL B 1 54 ? 22.627 -1.989 66.861 1.00 69.28 876 VAL B CA 1
ATOM 1479 C C . VAL B 1 54 ? 21.358 -1.535 67.571 1.00 71.93 876 VAL B C 1
ATOM 1480 O O . VAL B 1 54 ? 20.517 -0.845 66.984 1.00 73.73 876 VAL B O 1
ATOM 1484 N N . LEU B 1 55 ? 21.226 -1.921 68.835 1.00 73.85 877 LEU B N 1
ATOM 1485 C CA . LEU B 1 55 ? 20.087 -1.584 69.678 1.00 75.09 877 LEU B CA 1
ATOM 1486 C C . LEU B 1 55 ? 20.598 -0.910 70.953 1.00 75.28 877 LEU B C 1
ATOM 1487 O O . LEU B 1 55 ? 21.806 -0.776 71.165 1.00 74.75 877 LEU B O 1
ATOM 1492 N N . HIS B 1 56 ? 19.665 -0.475 71.797 1.00 82.40 878 HIS B N 1
ATOM 1493 C CA . HIS B 1 56 ? 19.974 0.209 73.055 1.00 78.95 878 HIS B CA 1
ATOM 1494 C C . HIS B 1 56 ? 20.804 1.465 72.833 1.00 84.33 878 HIS B C 1
ATOM 1495 O O . HIS B 1 56 ? 20.616 2.466 73.525 1.00 89.14 878 HIS B O 1
ATOM 1502 N N . GLU B 1 62 ? 17.616 4.617 68.922 1.00 73.80 884 GLU B N 1
ATOM 1503 C CA . GLU B 1 62 ? 17.051 3.313 69.246 1.00 80.21 884 GLU B CA 1
ATOM 1504 C C . GLU B 1 62 ? 17.607 2.240 68.314 1.00 78.99 884 GLU B C 1
ATOM 1505 O O . GLU B 1 62 ? 17.836 1.101 68.720 1.00 72.75 884 GLU B O 1
ATOM 1511 N N . LYS B 1 63 ? 17.834 2.629 67.062 1.00 81.50 885 LYS B N 1
ATOM 1512 C CA . LYS B 1 63 ? 18.230 1.713 66.002 1.00 78.79 885 LYS B CA 1
ATOM 1513 C C . LYS B 1 63 ? 19.348 2.330 65.174 1.00 79.65 885 LYS B C 1
ATOM 1514 O O . LYS B 1 63 ? 19.558 3.547 65.181 1.00 79.83 885 LYS B O 1
ATOM 1520 N N . VAL B 1 64 ? 20.061 1.462 64.453 1.00 77.51 886 VAL B N 1
ATOM 1521 C CA . VAL B 1 64 ? 21.039 1.858 63.443 1.00 77.97 886 VAL B CA 1
ATOM 1522 C C . VAL B 1 64 ? 21.488 0.603 62.704 1.00 72.61 886 VAL B C 1
ATOM 1523 O O . VAL B 1 64 ? 21.199 -0.519 63.134 1.00 70.50 886 VAL B O 1
ATOM 1527 N N . GLN B 1 65 ? 22.186 0.780 61.586 1.00 72.91 887 GLN B N 1
ATOM 1528 C CA . GLN B 1 65 ? 22.610 -0.347 60.765 1.00 67.81 887 GLN B CA 1
ATOM 1529 C C . GLN B 1 65 ? 24.131 -0.491 60.752 1.00 71.48 887 GLN B C 1
ATOM 1530 O O . GLN B 1 65 ? 24.820 0.124 59.937 1.00 71.88 887 GLN B O 1
ATOM 1536 N N . HIS B 1 70 ? 30.860 -2.308 53.611 1.00 54.22 892 HIS B N 1
ATOM 1537 C CA . HIS B 1 70 ? 31.579 -1.157 54.145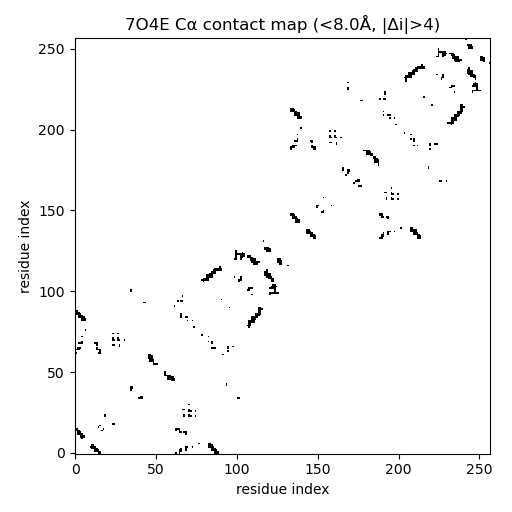 1.00 52.99 892 HIS B CA 1
ATOM 1538 C C . HIS B 1 70 ? 31.909 -0.138 53.052 1.00 46.64 892 HIS B C 1
ATOM 1539 O O . HIS B 1 70 ? 31.168 0.016 52.078 1.00 41.85 892 HIS B O 1
ATOM 1546 N N . SER B 1 71 ? 33.043 0.545 53.223 1.00 38.57 893 SER B N 1
ATOM 1547 C CA . SER B 1 71 ? 33.376 1.664 52.350 1.00 41.85 893 SER B CA 1
ATOM 1548 C C . SER B 1 71 ? 33.814 1.209 50.964 1.00 41.52 893 SER B C 1
ATOM 1549 O O . SER B 1 71 ? 33.592 1.927 49.983 1.00 39.70 893 SER B O 1
ATOM 1552 N N . GLU B 1 72 ? 34.428 0.028 50.854 1.00 35.51 894 GLU B N 1
ATOM 1553 C CA . GLU B 1 72 ? 34.976 -0.391 49.567 1.00 35.98 894 GLU B CA 1
ATOM 1554 C C . GLU B 1 72 ? 33.884 -0.646 48.537 1.00 38.61 894 GLU B C 1
ATOM 1555 O O . GLU B 1 72 ? 34.140 -0.552 47.332 1.00 37.67 894 GLU B O 1
ATOM 1561 N N . ARG B 1 73 ? 32.669 -0.971 48.985 1.00 43.69 895 ARG B N 1
ATOM 1562 C CA . ARG B 1 73 ? 31.584 -1.234 48.046 1.00 41.91 895 ARG B CA 1
ATOM 1563 C C . ARG B 1 73 ? 31.087 0.049 47.395 1.00 37.71 895 ARG B C 1
ATOM 1564 O O . ARG B 1 73 ? 30.692 0.039 46.224 1.00 37.63 895 ARG B O 1
ATOM 1572 N N . ILE B 1 74 ? 31.110 1.160 48.129 1.00 43.05 896 ILE B N 1
ATOM 1573 C CA . ILE B 1 74 ? 30.801 2.452 47.527 1.00 38.03 896 ILE B CA 1
ATOM 1574 C C . ILE B 1 74 ? 31.915 2.872 46.572 1.00 36.16 896 ILE B C 1
ATOM 1575 O O . ILE B 1 74 ? 31.652 3.402 45.486 1.00 33.82 896 ILE B O 1
ATOM 1580 N N . ALA B 1 75 ? 33.175 2.621 46.950 1.00 33.81 897 ALA B N 1
ATOM 1581 C CA . ALA B 1 75 ? 34.293 2.945 46.069 1.00 29.77 897 ALA B CA 1
ATOM 1582 C C . ALA B 1 75 ? 34.210 2.166 44.766 1.00 32.80 897 ALA B C 1
ATOM 1583 O O . ALA B 1 75 ? 34.445 2.721 43.686 1.00 33.76 897 ALA B O 1
ATOM 1585 N N . ILE B 1 76 ? 33.872 0.877 44.846 1.00 34.39 898 ILE B N 1
ATOM 1586 C CA . ILE B 1 76 ? 33.754 0.056 43.644 1.00 30.24 898 ILE B CA 1
ATOM 1587 C C . ILE B 1 76 ? 32.617 0.558 42.767 1.00 38.97 898 ILE B C 1
ATOM 1588 O O . ILE B 1 76 ? 32.747 0.632 41.538 1.00 43.16 898 ILE B O 1
ATOM 1593 N N . ALA B 1 77 ? 31.487 0.918 43.381 1.00 41.97 899 ALA B N 1
ATOM 1594 C CA . ALA B 1 77 ? 30.389 1.505 42.621 1.00 41.30 899 ALA B CA 1
ATOM 1595 C C . ALA B 1 77 ? 30.828 2.785 41.924 1.00 39.85 899 ALA B C 1
ATOM 1596 O O . ALA B 1 77 ? 30.467 3.026 40.766 1.00 42.16 899 ALA B O 1
ATOM 1598 N N . TYR B 1 78 ? 31.610 3.616 42.615 1.00 39.40 900 TYR B N 1
ATOM 1599 C CA . TYR B 1 78 ? 32.147 4.826 41.998 1.00 39.12 900 TYR B CA 1
ATOM 1600 C C . TYR B 1 78 ? 32.956 4.489 40.753 1.00 40.78 900 TYR B C 1
ATOM 1601 O O . TYR B 1 78 ? 32.738 5.067 39.682 1.00 37.83 900 TYR B O 1
ATOM 1610 N N . GLY B 1 79 ? 33.887 3.535 40.874 1.00 40.71 901 GLY B N 1
ATOM 1611 C CA . GLY B 1 79 ? 34.731 3.182 39.746 1.00 37.29 901 GLY B CA 1
ATOM 1612 C C . GLY B 1 79 ? 33.961 2.607 38.575 1.00 37.20 901 GLY B C 1
ATOM 1613 O O . GLY B 1 79 ? 34.344 2.805 37.420 1.00 38.15 901 GLY B O 1
ATOM 1614 N N . LEU B 1 80 ? 32.872 1.887 38.852 1.00 40.47 902 LEU B N 1
ATOM 1615 C CA . LEU B 1 80 ? 32.054 1.346 37.772 1.00 40.43 902 LEU B CA 1
ATOM 1616 C C . LEU B 1 80 ? 31.386 2.453 36.967 1.00 44.67 902 LEU B C 1
ATOM 1617 O O . LEU B 1 80 ? 31.090 2.263 35.782 1.00 47.89 902 LEU B O 1
ATOM 1622 N N . LEU B 1 81 ? 31.146 3.610 37.583 1.00 39.70 903 LEU B N 1
ATOM 1623 C CA . LEU B 1 81 ? 30.541 4.732 36.876 1.00 39.46 903 LEU B CA 1
ATOM 1624 C C . LEU B 1 81 ? 31.565 5.674 36.264 1.00 40.92 903 LEU B C 1
ATOM 1625 O O . LEU B 1 81 ? 31.251 6.359 35.286 1.00 40.90 903 LEU B O 1
ATOM 1630 N N . ARG B 1 82 ? 32.782 5.723 36.807 1.00 42.05 904 ARG B N 1
ATOM 1631 C CA . ARG B 1 82 ? 33.764 6.710 36.379 1.00 41.33 904 ARG B CA 1
ATOM 1632 C C . ARG B 1 82 ? 34.853 6.147 35.473 1.00 37.76 904 ARG B C 1
ATOM 1633 O O . ARG B 1 82 ? 35.493 6.920 34.755 1.00 34.71 904 ARG B O 1
ATOM 1641 N N . THR B 1 83 ? 35.076 4.834 35.477 1.00 42.17 905 THR B N 1
ATOM 1642 C CA . THR B 1 83 ? 36.109 4.261 34.627 1.00 42.17 905 THR B CA 1
ATOM 1643 C C . THR B 1 83 ? 35.490 3.513 33.447 1.00 38.84 905 THR B C 1
ATOM 1644 O O . THR B 1 83 ? 34.369 3.001 33.547 1.00 33.75 905 THR B O 1
ATOM 1648 N N . PRO B 1 84 ? 36.189 3.441 32.315 1.00 39.16 906 PRO B N 1
ATOM 1649 C CA . PRO B 1 84 ? 35.635 2.750 31.144 1.00 39.87 906 PRO B CA 1
ATOM 1650 C C . PRO B 1 84 ? 35.504 1.253 31.390 1.00 43.68 906 PRO B C 1
ATOM 1651 O O . PRO B 1 84 ? 35.963 0.705 32.394 1.00 44.32 906 PRO B O 1
ATOM 1655 N N . ASP B 1 85 ? 34.854 0.590 30.436 1.00 47.06 907 ASP B N 1
ATOM 1656 C CA . ASP B 1 85 ? 34.529 -0.820 30.589 1.00 41.63 907 ASP B CA 1
ATOM 1657 C C . ASP B 1 85 ? 35.790 -1.665 30.708 1.00 44.20 907 ASP B C 1
ATOM 1658 O O . ASP B 1 85 ? 36.825 -1.367 30.105 1.00 45.17 907 ASP B O 1
ATOM 1663 N N . ARG B 1 86 ? 35.694 -2.715 31.527 1.00 41.53 908 ARG B N 1
ATOM 1664 C CA . ARG B 1 86 ? 36.746 -3.710 31.706 1.00 41.75 908 ARG B CA 1
ATOM 1665 C C . ARG B 1 86 ? 37.974 -3.134 32.407 1.00 39.08 908 ARG B C 1
ATOM 1666 O O . ARG B 1 86 ? 38.913 -3.871 32.728 1.00 41.65 908 ARG B O 1
ATOM 1674 N N . ALA B 1 87 ? 37.978 -1.823 32.645 1.00 39.95 909 ALA B N 1
ATOM 1675 C CA . ALA B 1 87 ? 39.121 -1.166 33.258 1.00 37.81 909 ALA B CA 1
ATOM 1676 C C . ALA B 1 87 ? 39.331 -1.664 34.680 1.00 39.62 909 ALA B C 1
ATOM 1677 O O . ALA B 1 87 ? 38.377 -1.847 35.443 1.00 38.13 909 ALA B O 1
ATOM 1679 N N . CYS B 1 88 ? 40.596 -1.871 35.032 1.00 37.55 910 CYS B N 1
ATOM 1680 C CA . CYS B 1 88 ? 40.939 -2.388 36.348 1.00 40.53 910 CYS B CA 1
ATOM 1681 C C . CYS B 1 88 ? 40.648 -1.348 37.425 1.00 35.38 910 CYS B C 1
ATOM 1682 O O . CYS B 1 88 ? 40.972 -0.166 37.269 1.00 35.01 910 CYS B O 1
ATOM 1685 N N . LEU B 1 89 ? 40.026 -1.790 38.516 1.00 33.76 911 LEU B N 1
ATOM 1686 C CA . LEU B 1 89 ? 39.701 -0.930 39.646 1.00 35.60 911 LEU B CA 1
ATOM 1687 C C . LEU B 1 89 ? 40.740 -1.127 40.742 1.00 36.93 911 LEU B C 1
ATOM 1688 O O . LEU B 1 89 ? 40.946 -2.250 41.212 1.00 34.29 911 LEU B O 1
ATOM 1693 N N . ARG B 1 90 ? 41.383 -0.036 41.151 1.00 40.00 912 ARG B N 1
ATOM 1694 C CA . ARG B 1 90 ? 42.426 -0.063 42.170 1.00 32.98 912 ARG B CA 1
ATOM 1695 C C . ARG B 1 90 ? 41.856 0.523 43.455 1.00 31.33 912 ARG B C 1
ATOM 1696 O O . ARG B 1 90 ? 41.562 1.720 43.521 1.00 35.20 912 ARG B O 1
ATOM 1704 N N . ILE B 1 91 ? 41.703 -0.317 44.473 1.00 34.13 913 ILE B N 1
ATOM 1705 C CA . ILE B 1 91 ? 41.079 0.066 45.732 1.00 29.62 913 ILE B CA 1
ATOM 1706 C C . ILE B 1 91 ? 42.108 -0.055 46.847 1.00 30.78 913 ILE B C 1
ATOM 1707 O O . ILE B 1 91 ? 42.863 -1.031 46.905 1.00 33.84 913 ILE B O 1
ATOM 1712 N N . THR B 1 92 ? 42.136 0.932 47.733 1.00 33.24 914 THR B N 1
ATOM 1713 C CA . THR B 1 92 ? 42.957 0.880 48.931 1.00 33.14 914 THR B CA 1
ATOM 1714 C C . THR B 1 92 ? 42.058 1.019 50.149 1.00 34.01 914 THR B C 1
ATOM 1715 O O . THR B 1 92 ? 41.140 1.842 50.161 1.00 31.54 914 THR B O 1
ATOM 1719 N N . LYS B 1 93 ? 42.320 0.212 51.169 1.00 33.38 915 LYS B N 1
ATOM 1720 C CA . LYS B 1 93 ? 41.563 0.259 52.409 1.00 33.29 915 LYS B CA 1
ATOM 1721 C C . LYS B 1 93 ? 42.538 0.274 53.576 1.00 37.67 915 LYS B C 1
ATOM 1722 O O . LYS B 1 93 ? 43.597 -0.356 53.514 1.00 42.47 915 LYS B O 1
ATOM 1728 N N . ASN B 1 94 ? 42.192 1.009 54.630 1.00 36.74 916 ASN B N 1
ATOM 1729 C CA . ASN B 1 94 ? 43.046 1.055 55.809 1.00 40.36 916 ASN B CA 1
ATOM 1730 C C . ASN B 1 94 ? 42.755 -0.072 56.788 1.00 40.38 916 ASN B C 1
ATOM 1731 O O . ASN B 1 94 ? 43.565 -0.317 57.688 1.00 43.76 916 ASN B O 1
ATOM 1736 N N . LEU B 1 95 ? 41.631 -0.760 56.630 1.00 41.94 917 LEU B N 1
ATOM 1737 C CA . LEU B 1 95 ? 41.265 -1.893 57.461 1.00 40.83 917 LEU B CA 1
ATOM 1738 C C . LEU B 1 95 ? 41.354 -3.186 56.663 1.00 42.43 917 LEU B C 1
ATOM 1739 O O . LEU B 1 95 ? 41.319 -3.189 55.429 1.00 44.57 917 LEU B O 1
ATOM 1744 N N . ARG B 1 96 ? 41.476 -4.290 57.395 1.00 43.89 918 ARG B N 1
ATOM 1745 C CA . ARG B 1 96 ? 41.391 -5.609 56.786 1.00 46.50 918 ARG B CA 1
ATOM 1746 C C . ARG B 1 96 ? 40.015 -5.800 56.164 1.00 42.72 918 ARG B C 1
ATOM 1747 O O . ARG B 1 96 ? 38.994 -5.477 56.778 1.00 40.21 918 ARG B O 1
ATOM 1755 N N . VAL B 1 97 ? 39.990 -6.305 54.930 1.00 41.23 919 VAL B N 1
ATOM 1756 C CA . VAL B 1 97 ? 38.719 -6.569 54.270 1.00 42.47 919 VAL B CA 1
ATOM 1757 C C . VAL B 1 97 ? 37.998 -7.692 55.004 1.00 43.16 919 VAL B C 1
ATOM 1758 O O . VAL B 1 97 ? 38.614 -8.675 55.441 1.00 42.97 919 VAL B O 1
ATOM 1762 N N . CYS B 1 98 ? 36.692 -7.535 55.183 1.00 41.31 920 CYS B N 1
ATOM 1763 C CA . CYS B 1 98 ? 35.926 -8.535 55.906 1.00 43.23 920 CYS B CA 1
ATOM 1764 C C . CYS B 1 98 ? 35.464 -9.632 54.956 1.00 43.84 920 CYS B C 1
ATOM 1765 O O . CYS B 1 98 ? 35.509 -9.491 53.731 1.00 43.92 920 CYS B O 1
ATOM 1768 N N . ARG B 1 99 ? 35.014 -10.740 55.545 1.00 43.22 921 ARG B N 1
ATOM 1769 C CA . ARG B 1 99 ? 34.661 -11.911 54.753 1.00 46.37 921 ARG B CA 1
ATOM 1770 C C . ARG B 1 99 ? 33.547 -11.598 53.757 1.00 47.08 921 ARG B C 1
ATOM 1771 O O . ARG B 1 99 ? 33.610 -12.014 52.594 1.00 42.24 921 ARG B O 1
ATOM 1779 N N . ASP B 1 100 ? 32.535 -10.841 54.184 1.00 45.04 922 ASP B N 1
ATOM 1780 C CA . ASP B 1 100 ? 31.389 -10.594 53.314 1.00 47.43 922 ASP B CA 1
ATOM 1781 C C . ASP B 1 100 ? 31.741 -9.654 52.164 1.00 42.51 922 ASP B C 1
ATOM 1782 O O . ASP B 1 100 ? 31.300 -9.866 51.027 1.00 37.25 922 ASP B O 1
ATOM 1787 N N . CYS B 1 101 ? 32.527 -8.609 52.437 1.00 38.43 923 CYS B N 1
ATOM 1788 C CA . CYS B 1 101 ? 32.969 -7.724 51.364 1.00 40.51 923 CYS B CA 1
ATOM 1789 C C . CYS B 1 101 ? 33.934 -8.428 50.420 1.00 40.74 923 CYS B C 1
ATOM 1790 O O . CYS B 1 101 ? 33.970 -8.111 49.225 1.00 42.02 923 CYS B O 1
ATOM 1793 N N . HIS B 1 102 ? 34.721 -9.379 50.934 1.00 45.35 924 HIS B N 1
ATOM 1794 C CA . HIS B 1 102 ? 35.669 -10.105 50.094 1.00 35.15 924 HIS B CA 1
ATOM 1795 C C . HIS B 1 102 ? 34.956 -10.851 48.974 1.00 36.74 924 HIS B C 1
ATOM 1796 O O . HIS B 1 102 ? 35.387 -10.805 47.816 1.00 35.82 924 HIS B O 1
ATOM 1803 N N . THR B 1 103 ? 33.858 -11.543 49.295 1.00 32.32 925 THR B N 1
ATOM 1804 C CA . THR B 1 103 ? 33.091 -12.224 48.258 1.00 36.43 925 THR B CA 1
ATOM 1805 C C . THR B 1 103 ? 32.309 -11.241 47.400 1.00 33.58 925 THR B C 1
ATOM 1806 O O . THR B 1 103 ? 32.017 -11.539 46.238 1.00 33.98 925 THR B O 1
ATOM 1810 N N . PHE B 1 104 ? 31.965 -10.073 47.946 1.00 40.04 926 PHE B N 1
ATOM 1811 C CA . PHE B 1 104 ? 31.363 -9.028 47.124 1.00 42.66 926 PHE B CA 1
ATOM 1812 C C . PHE B 1 104 ? 32.295 -8.635 45.986 1.00 36.45 926 PHE B C 1
ATOM 1813 O O . PHE B 1 104 ? 31.877 -8.560 44.824 1.00 42.70 926 PHE B O 1
ATOM 1821 N N . CYS B 1 105 ? 33.571 -8.400 46.301 1.00 35.06 927 CYS B N 1
ATOM 1822 C CA . CYS B 1 105 ? 34.543 -8.043 45.271 1.00 38.10 927 CYS B CA 1
ATOM 1823 C C . CYS B 1 105 ? 34.747 -9.176 44.274 1.00 34.14 927 CYS B C 1
ATOM 1824 O O . CYS B 1 105 ? 34.893 -8.930 43.072 1.00 37.66 927 CYS B O 1
ATOM 1827 N N . LYS B 1 106 ? 34.787 -10.419 44.754 1.00 32.39 928 LYS B N 1
ATOM 1828 C CA . LYS B 1 106 ? 34.925 -11.546 43.839 1.00 34.19 928 LYS B CA 1
ATOM 1829 C C . LYS B 1 106 ? 33.750 -11.609 42.872 1.00 34.90 928 LYS B C 1
ATOM 1830 O O . LYS B 1 106 ? 33.938 -11.809 41.666 1.00 37.39 928 LYS B O 1
ATOM 1836 N N . LEU B 1 107 ? 32.531 -11.414 43.379 1.00 34.30 929 LEU B N 1
ATOM 1837 C CA . LEU B 1 107 ? 31.354 -11.467 42.519 1.00 31.27 929 LEU B CA 1
ATOM 1838 C C . LEU B 1 107 ? 31.334 -10.312 41.527 1.00 35.45 929 LEU B C 1
ATOM 1839 O O . LEU B 1 107 ? 30.972 -10.498 40.359 1.00 35.90 929 LEU B O 1
ATOM 1844 N N . VAL B 1 108 ? 31.712 -9.110 41.973 1.00 33.59 930 VAL B N 1
ATOM 1845 C CA . VAL B 1 108 ? 31.788 -7.972 41.061 1.00 36.96 930 VAL B CA 1
ATOM 1846 C C . VAL B 1 108 ? 32.841 -8.219 39.987 1.00 37.52 930 VAL B C 1
ATOM 1847 O O . VAL B 1 108 ? 32.631 -7.906 38.808 1.00 38.47 930 VAL B O 1
ATOM 1851 N N . SER B 1 109 ? 33.984 -8.798 40.369 1.00 34.18 931 SER B N 1
ATOM 1852 C CA . SER B 1 109 ? 35.041 -9.043 39.396 1.00 34.79 931 SER B CA 1
ATOM 1853 C C . SER B 1 109 ? 34.600 -10.008 38.305 1.00 40.89 931 SER B C 1
ATOM 1854 O O . SER B 1 109 ? 35.150 -9.971 37.197 1.00 38.74 931 SER B O 1
ATOM 1857 N N . LYS B 1 110 ? 33.612 -10.856 38.586 1.00 37.80 932 LYS B N 1
ATOM 1858 C CA . LYS B 1 110 ? 33.088 -11.782 37.590 1.00 38.42 932 LYS B CA 1
ATOM 1859 C C . LYS B 1 110 ? 31.933 -11.160 36.809 1.00 40.19 932 LYS B C 1
ATOM 1860 O O . LYS B 1 110 ? 32.008 -11.010 35.586 1.00 42.42 932 LYS B O 1
ATOM 1866 N N . LEU B 1 111 ? 30.866 -10.776 37.512 1.00 39.65 933 LEU B N 1
ATOM 1867 C CA . LEU B 1 111 ? 29.632 -10.398 36.834 1.00 42.70 933 LEU B CA 1
ATOM 1868 C C . LEU B 1 111 ? 29.774 -9.092 36.063 1.00 49.66 933 LEU B C 1
ATOM 1869 O O . LEU B 1 111 ? 29.094 -8.900 35.049 1.00 55.01 933 LEU B O 1
ATOM 1874 N N . PHE B 1 112 ? 30.638 -8.187 36.520 1.00 45.95 934 PHE B N 1
ATOM 1875 C CA . PHE B 1 112 ? 30.867 -6.921 35.838 1.00 45.49 934 PHE B CA 1
ATOM 1876 C C . PHE B 1 112 ? 32.182 -6.895 35.070 1.00 43.16 934 PHE B C 1
ATOM 1877 O O . PHE B 1 112 ? 32.493 -5.882 34.434 1.00 44.35 934 PHE B O 1
ATOM 1885 N N . ARG B 1 113 ? 32.954 -7.981 35.120 1.00 41.96 935 ARG B N 1
ATOM 1886 C CA . ARG B 1 113 ? 34.181 -8.141 34.339 1.00 42.18 935 ARG B CA 1
ATOM 1887 C C . ARG B 1 113 ? 35.138 -6.968 34.542 1.00 39.22 935 ARG B C 1
ATOM 1888 O O . ARG B 1 113 ? 35.650 -6.373 33.593 1.00 41.31 935 ARG B O 1
ATOM 1896 N N . ARG B 1 114 ? 35.371 -6.633 35.805 1.00 37.58 936 ARG B N 1
ATOM 1897 C CA . ARG B 1 114 ? 36.394 -5.674 36.195 1.00 40.82 936 ARG B CA 1
ATOM 1898 C C . ARG B 1 114 ? 37.374 -6.391 37.105 1.00 40.71 936 ARG B C 1
ATOM 1899 O O . ARG B 1 114 ? 36.973 -6.951 38.129 1.00 39.51 936 ARG B O 1
ATOM 1907 N N . ASP B 1 115 ? 38.647 -6.382 36.738 1.00 40.64 937 ASP B N 1
ATOM 1908 C CA . ASP B 1 115 ? 39.660 -6.754 37.709 1.00 37.45 937 ASP B CA 1
ATOM 1909 C C . ASP B 1 115 ? 39.734 -5.683 38.788 1.00 38.36 937 ASP B C 1
ATOM 1910 O O . ASP B 1 115 ? 39.594 -4.488 38.512 1.00 37.17 937 ASP B O 1
ATOM 1915 N N . ILE B 1 116 ? 39.918 -6.117 40.030 1.00 33.90 938 ILE B N 1
ATOM 1916 C CA . ILE B 1 116 ? 39.964 -5.224 41.180 1.00 34.07 938 ILE B CA 1
ATOM 1917 C C . ILE B 1 116 ? 41.201 -5.586 41.986 1.00 35.81 938 ILE B C 1
ATOM 1918 O O . ILE B 1 116 ? 41.280 -6.687 42.541 1.00 38.37 938 ILE B O 1
ATOM 1923 N N . VAL B 1 117 ? 42.167 -4.676 42.052 1.00 32.73 939 VAL B N 1
ATOM 1924 C CA . VAL B 1 117 ? 43.306 -4.832 42.946 1.00 32.87 939 VAL B CA 1
ATOM 1925 C C . VAL B 1 117 ? 43.013 -4.045 44.215 1.00 35.81 939 VAL B C 1
ATOM 1926 O O . VAL B 1 117 ? 42.652 -2.863 44.157 1.00 36.13 939 VAL B O 1
ATOM 1930 N N . MET B 1 118 ? 43.120 -4.711 45.361 1.00 35.19 940 MET B N 1
ATOM 1931 C CA . MET B 1 118 ? 42.781 -4.105 46.642 1.00 35.49 940 MET B CA 1
ATOM 1932 C C . MET B 1 118 ? 43.934 -4.288 47.613 1.00 35.80 940 MET B C 1
ATOM 1933 O O . MET B 1 118 ? 44.292 -5.421 47.951 1.00 39.54 940 MET B O 1
ATOM 1938 N N . ARG B 1 119 ? 44.504 -3.178 48.068 1.00 33.99 941 ARG B N 1
ATOM 1939 C CA . ARG B 1 119 ? 45.474 -3.190 49.159 1.00 41.10 941 ARG B CA 1
ATOM 1940 C C . ARG B 1 119 ? 44.711 -2.871 50.439 1.00 35.83 941 ARG B C 1
ATOM 1941 O O . ARG B 1 119 ? 44.336 -1.722 50.682 1.00 43.97 941 ARG B O 1
ATOM 1949 N N . ASP B 1 120 ? 44.464 -3.892 51.249 1.00 34.88 942 ASP B N 1
ATOM 1950 C CA . ASP B 1 120 ? 43.816 -3.692 52.536 1.00 38.84 942 ASP B CA 1
ATOM 1951 C C . ASP B 1 120 ? 44.899 -3.496 53.599 1.00 38.62 942 ASP B C 1
ATOM 1952 O O . ASP B 1 120 ? 46.035 -3.133 53.282 1.00 42.28 942 ASP B O 1
ATOM 1957 N N . ALA B 1 121 ? 44.570 -3.756 54.865 1.00 42.72 943 ALA B N 1
ATOM 1958 C CA . ALA B 1 121 ? 45.510 -3.475 55.944 1.00 41.86 943 ALA B CA 1
ATOM 1959 C C . ALA B 1 121 ? 46.794 -4.289 55.807 1.00 41.70 943 ALA B C 1
ATOM 1960 O O . ALA B 1 121 ? 47.881 -3.799 56.136 1.00 47.46 943 ALA B O 1
ATOM 1962 N N . ASN B 1 122 ? 46.700 -5.528 55.313 1.00 46.68 944 ASN B N 1
ATOM 1963 C CA . ASN B 1 122 ? 47.861 -6.408 55.361 1.00 40.58 944 ASN B CA 1
ATOM 1964 C C . ASN B 1 122 ? 48.095 -7.243 54.106 1.00 38.61 944 ASN B C 1
ATOM 1965 O O . ASN B 1 122 ? 48.980 -8.106 54.124 1.00 45.74 944 ASN B O 1
ATOM 1970 N N . ARG B 1 123 ? 47.369 -7.018 53.013 1.00 35.00 945 ARG B N 1
ATOM 1971 C CA . ARG B 1 123 ? 47.543 -7.908 51.873 1.00 38.93 945 ARG B CA 1
ATOM 1972 C C . ARG B 1 123 ? 47.038 -7.246 50.598 1.00 40.17 945 ARG B C 1
ATOM 1973 O O . ARG B 1 123 ? 46.110 -6.433 50.628 1.00 40.99 945 ARG B O 1
ATOM 1981 N N . PHE B 1 124 ? 47.669 -7.603 49.480 1.00 35.22 946 PHE B N 1
ATOM 1982 C CA . PHE B 1 124 ? 47.183 -7.228 48.160 1.00 36.91 946 PHE B CA 1
ATOM 1983 C C . PHE B 1 124 ? 46.192 -8.283 47.688 1.00 38.83 946 PHE B C 1
ATOM 1984 O O . PHE B 1 124 ? 46.546 -9.460 47.558 1.00 43.75 946 PHE B O 1
ATOM 1992 N N . HIS B 1 125 ? 44.955 -7.866 47.443 1.00 39.18 947 HIS B N 1
ATOM 1993 C CA . HIS B 1 125 ? 43.905 -8.755 46.963 1.00 36.83 947 HIS B CA 1
ATOM 1994 C C . HIS B 1 125 ? 43.665 -8.473 45.487 1.00 32.15 947 HIS B C 1
ATOM 1995 O O . HIS B 1 125 ? 43.236 -7.372 45.126 1.00 39.23 947 HIS B O 1
ATOM 2002 N N . HIS B 1 126 ? 43.950 -9.458 44.641 1.00 29.69 948 HIS B N 1
ATOM 2003 C CA . HIS B 1 126 ? 43.762 -9.356 43.194 1.00 32.93 948 HIS B CA 1
ATOM 2004 C C . HIS B 1 126 ? 42.541 -10.190 42.829 1.00 34.87 948 HIS B C 1
ATOM 2005 O O . HIS B 1 126 ? 42.617 -11.420 42.752 1.00 37.39 948 HIS B O 1
ATOM 2012 N N . PHE B 1 127 ? 41.417 -9.519 42.606 1.00 31.93 949 PHE B N 1
ATOM 2013 C CA . PHE B 1 127 ? 40.183 -10.184 42.219 1.00 33.93 949 PHE B CA 1
ATOM 2014 C C . PHE B 1 127 ? 40.114 -10.279 40.701 1.00 33.71 949 PHE B C 1
ATOM 2015 O O . PHE B 1 127 ? 40.263 -9.273 40.002 1.00 34.05 949 PHE B O 1
ATOM 2023 N N . GLU B 1 128 ? 39.882 -11.485 40.192 1.00 39.79 950 GLU B N 1
ATOM 2024 C CA . GLU B 1 128 ? 39.958 -11.720 38.753 1.00 40.81 950 GLU B CA 1
ATOM 2025 C C . GLU B 1 128 ? 38.996 -12.840 38.387 1.00 41.37 950 GLU B C 1
ATOM 2026 O O . GLU B 1 128 ? 39.220 -13.997 38.757 1.00 37.08 950 GLU B O 1
ATOM 2032 N N . SER B 1 129 ? 37.926 -12.493 37.671 1.00 44.85 951 SER B N 1
ATOM 2033 C CA . SER B 1 129 ? 36.998 -13.472 37.102 1.00 42.76 951 SER B CA 1
ATOM 2034 C C . SER B 1 129 ? 36.371 -14.365 38.170 1.00 38.23 951 SER B C 1
ATOM 2035 O O . SER B 1 129 ? 36.053 -15.526 37.911 1.00 42.94 951 SER B O 1
ATOM 2038 N N . GLY B 1 130 ? 36.184 -13.831 39.375 1.00 39.99 952 GLY B N 1
ATOM 2039 C CA . GLY B 1 130 ? 35.512 -14.537 40.442 1.00 33.75 952 GLY B CA 1
ATOM 2040 C C . GLY B 1 130 ? 36.417 -15.101 41.514 1.00 34.91 952 GLY B C 1
ATOM 2041 O O . GLY B 1 130 ? 35.914 -15.526 42.560 1.00 39.95 952 GLY B O 1
ATOM 2042 N N . LEU B 1 131 ? 37.726 -15.128 41.288 1.00 40.30 953 LEU B N 1
ATOM 2043 C CA . LEU B 1 131 ? 38.683 -15.661 42.248 1.00 40.08 953 LEU B CA 1
ATOM 2044 C C . LEU B 1 131 ? 39.604 -14.547 42.726 1.00 38.25 953 LEU B C 1
ATOM 2045 O O . LEU B 1 131 ? 39.600 -13.435 42.192 1.00 36.13 953 LEU B O 1
ATOM 2050 N N . CYS B 1 132 ? 40.401 -14.857 43.748 1.00 37.18 954 CYS B N 1
ATOM 2051 C CA . CYS B 1 132 ? 41.319 -13.896 44.340 1.00 34.81 954 CYS B CA 1
ATOM 2052 C C . CYS B 1 132 ? 42.697 -14.525 44.503 1.00 35.98 954 CYS B C 1
ATOM 2053 O O . CYS B 1 132 ? 42.833 -15.745 44.625 1.00 39.44 954 CYS B O 1
ATOM 2056 N N . SER B 1 133 ? 43.723 -13.669 44.507 1.00 33.93 955 SER B N 1
ATOM 2057 C CA . SER B 1 133 ? 45.102 -14.135 44.613 1.00 36.10 955 SER B CA 1
ATOM 2058 C C . SER B 1 133 ? 45.458 -14.626 46.010 1.00 36.45 955 SER B C 1
ATOM 2059 O O . SER B 1 133 ? 46.449 -15.347 46.159 1.00 36.12 955 SER B O 1
ATOM 2062 N N . CYS B 1 134 ? 44.691 -14.252 47.037 1.00 35.67 956 CYS B N 1
ATOM 2063 C CA . CYS B 1 134 ? 44.983 -14.691 48.398 1.00 34.81 956 CYS B CA 1
ATOM 2064 C C . CYS B 1 134 ? 44.465 -16.093 48.684 1.00 37.54 956 CYS B C 1
ATOM 2065 O O . CYS B 1 134 ? 44.396 -16.491 49.857 1.00 37.80 956 CYS B O 1
ATOM 2068 N N . GLY B 1 135 ? 44.142 -16.857 47.645 1.00 39.97 957 GLY B N 1
ATOM 2069 C CA . GLY B 1 135 ? 43.279 -18.007 47.837 1.00 38.90 957 GLY B CA 1
ATOM 2070 C C . GLY B 1 135 ? 41.988 -17.468 48.401 1.00 44.15 957 GLY B C 1
ATOM 2071 O O . GLY B 1 135 ? 41.282 -16.692 47.750 1.00 49.55 957 GLY B O 1
ATOM 2072 N N . ASP B 1 136 ? 41.687 -17.840 49.639 1.00 42.96 958 ASP B N 1
ATOM 2073 C CA . ASP B 1 136 ? 40.675 -17.160 50.439 1.00 32.88 958 ASP B CA 1
ATOM 2074 C C . ASP B 1 136 ? 41.123 -17.126 51.888 1.00 35.90 958 ASP B C 1
ATOM 2075 O O . ASP B 1 136 ? 40.314 -17.226 52.818 1.00 45.59 958 ASP B O 1
ATOM 2080 N N . SER B 1 137 ? 42.432 -17.008 52.089 1.00 32.12 959 SER B N 1
ATOM 2081 C CA . SER B 1 137 ? 43.044 -16.965 53.408 1.00 36.70 959 SER B CA 1
ATOM 2082 C C . SER B 1 137 ? 43.748 -15.625 53.564 1.00 41.88 959 SER B C 1
ATOM 2083 O O . SER B 1 137 ? 44.668 -15.309 52.801 1.00 37.53 959 SER B O 1
ATOM 2086 N N . TRP B 1 138 ? 43.305 -14.835 54.535 1.00 36.66 960 TRP B N 1
ATOM 2087 C CA . TRP B 1 138 ? 43.913 -13.540 54.803 1.00 41.30 960 TRP B CA 1
ATOM 2088 C C . TRP B 1 138 ? 43.624 -13.116 56.236 1.00 38.62 960 TRP B C 1
ATOM 2089 O O . TRP B 1 138 ? 44.060 -12.056 56.679 1.00 43.13 960 TRP B O 1
#

Nearest PDB structures (foldseek):
  7o4e-assembly2_B-2  TM=1.008E+00  e=1.495E-26  Arabidopsis thaliana
  7o4e-assembly1_A-2  TM=9.338E-01  e=3.346E-20  Arabidopsis thaliana
  7o4f-assembly2_D  TM=9.438E-01  e=1.987E-19  Arabidopsis thaliana
  7w86-assembly1_A  TM=8.537E-01  e=1.311E-07  Arabidopsis thaliana
  7jtu-assembly1_A  TM=5.350E-01  e=3.865E-02  Pseudomonas syringae

Sequence (257 aa):
GCSWIEMDGKVHKFTASHPESKEIYEKLSEVTRKLEREVGYVADTKFVLHNVDEGEKVQMLHGHSERIAIAYGLLRTPDRACLRITKNLRVCRDCHTFCKLVSKLFRRDIVMRDANRFHHFESGLCSCGDSWMGCSWIEMDGKVHKFTARDHPESKEIYEKLSEVTRKLEREVGYVADTKFVLHEKVQHSERIAIAYGLLRTPDRACLRITKNLRVCRDCHTFCKLVSKLFRRDIVMRDANRFHHFESGLCSCGDSW

Radius of gyration: 22.39 Å; Cα contacts (8 Å, |Δi|>4): 430; chains: 2; bounding box: 62×40×44 Å

B-factor: mean 48.78, std 13.18, range [26.76, 96.8]

Foldseek 3Di:
DKKWKADPNDIDIFWADDDPDVVLVVLLVVLVVCCCVPPNDDDDWAWDFPDPPDDTDIGGPDRLNVSSQVSVCPVPPDAQEEIEMEELADDDLSVLQVQLCCQQVRVYWYFYHYNHDTWTHHNRDTPVRSDD/DKKKWWADPHDIDIWAADCVPDDPQLVVLLVVLQVVCCPPPNDHADWAWDVVPIDIGGVSSQVSVCLVVPDALEEIEMEMCADDDLRVLQVLLSCCAPRVHWYWYHYNHDTWTRHNNQTPVRSDD